Protein AF-A0A7S2JHT7-F1 (afdb_monomer_lite)

Foldseek 3Di:
DDPPPPAWWDDKDKDKDKDQQDPPPDPPDDRPDSFIKIKMKIFIFTHDPRGPPTQWMWIWMAGPVQLEIETPDTAGPPPDHHDPSQPPDFAQAQPDPPPPDPDDPRTDGPRLQRQLVVLVLSVLQRRFKYKYFQPDPPPCVSVVVVVVLVWDWDDDDPPDTIMTMDTSVSSNSSHRPVNCVSVVVPPDNNNVVSVVVRVVVVVD

Secondary structure (DSSP, 8-state):
----PPPSEEEEEEEEEEE-------TTS-------EEEEEEEEEEPGGGBT-EEEEEEEEEEGGGTEEEEEEEESGGGPPPPTTTTT---EE-----TT-----SEE-HHHHHHHHHHHHHHHTT--EEEEE----SSSHHHHHHHHTTPEEPP--TTS--EEEEEHHHHGGGS-HHHHHHTT-TT--HHHHHHHHHHHTT--

Organism: NCBI:txid1333877

Structure (mmCIF, N/CA/C/O backbone):
data_AF-A0A7S2JHT7-F1
#
_entry.id   AF-A0A7S2JHT7-F1
#
loop_
_atom_site.group_PDB
_atom_site.id
_atom_site.type_symbol
_atom_site.label_atom_id
_atom_site.label_alt_id
_atom_site.label_comp_id
_atom_site.label_asym_id
_atom_site.label_entity_id
_atom_site.label_seq_id
_atom_site.pdbx_PDB_ins_code
_atom_site.Cartn_x
_atom_site.Cartn_y
_atom_site.Cartn_z
_atom_site.occupancy
_atom_site.B_iso_or_equiv
_atom_site.auth_seq_id
_atom_site.auth_comp_id
_atom_site.auth_asym_id
_atom_site.auth_atom_id
_atom_site.pdbx_PDB_model_num
ATOM 1 N N . SER A 1 1 ? 16.783 -10.863 -32.379 1.00 31.98 1 SER A N 1
ATOM 2 C CA . SER A 1 1 ? 16.065 -11.850 -31.553 1.00 31.98 1 SER A CA 1
ATOM 3 C C . SER A 1 1 ? 15.984 -11.303 -30.139 1.00 31.98 1 SER A C 1
ATOM 5 O O . SER A 1 1 ? 17.018 -11.179 -29.496 1.00 31.98 1 SER A O 1
ATOM 7 N N . ALA A 1 2 ? 14.815 -10.822 -29.708 1.00 25.94 2 ALA A N 1
ATOM 8 C CA . ALA A 1 2 ? 14.635 -10.285 -28.362 1.00 25.94 2 ALA A CA 1
ATOM 9 C C . ALA A 1 2 ? 14.282 -11.450 -27.435 1.00 25.94 2 ALA A C 1
ATOM 11 O O . ALA A 1 2 ? 13.142 -11.904 -27.403 1.00 25.94 2 ALA A O 1
ATOM 12 N N . THR A 1 3 ? 15.278 -11.976 -26.727 1.00 28.69 3 THR A N 1
ATOM 13 C CA . THR A 1 3 ? 15.055 -12.967 -25.677 1.00 28.69 3 THR A CA 1
ATOM 14 C C . THR A 1 3 ? 14.199 -12.301 -24.602 1.00 28.69 3 THR A C 1
ATOM 16 O O . THR A 1 3 ? 14.665 -11.382 -23.925 1.00 28.69 3 THR A O 1
ATOM 19 N N . LEU A 1 4 ? 12.936 -12.718 -24.478 1.00 28.94 4 LEU A N 1
ATOM 20 C CA . LEU A 1 4 ? 12.067 -12.379 -23.352 1.00 28.94 4 LEU A CA 1
ATOM 21 C C . LEU A 1 4 ? 12.734 -12.937 -22.088 1.00 28.94 4 LEU A C 1
ATOM 23 O O . LEU A 1 4 ? 12.537 -14.089 -21.721 1.00 28.94 4 LEU A O 1
ATOM 27 N N . ARG A 1 5 ? 13.612 -12.141 -21.470 1.00 41.94 5 ARG A N 1
ATOM 28 C CA . ARG A 1 5 ? 14.188 -12.461 -20.166 1.00 41.94 5 ARG A CA 1
ATOM 29 C C . ARG A 1 5 ? 13.034 -12.512 -19.174 1.00 41.94 5 ARG A C 1
ATOM 31 O O . ARG A 1 5 ? 12.311 -11.523 -19.033 1.00 41.94 5 ARG A O 1
ATOM 38 N N . GLU A 1 6 ? 12.863 -13.657 -18.521 1.00 45.69 6 GLU A N 1
ATOM 39 C CA . GLU A 1 6 ? 11.991 -13.788 -17.357 1.00 45.69 6 GLU A CA 1
ATOM 40 C C . GLU A 1 6 ? 12.295 -12.635 -16.393 1.00 45.69 6 GLU A C 1
ATOM 42 O O . GLU A 1 6 ? 13.443 -12.406 -16.004 1.00 45.69 6 GLU A O 1
ATOM 47 N N . ARG A 1 7 ? 11.278 -11.817 -16.114 1.00 61.53 7 ARG A N 1
ATOM 48 C CA . ARG A 1 7 ? 11.446 -10.563 -15.375 1.00 61.53 7 ARG A CA 1
ATOM 49 C C . ARG A 1 7 ? 11.595 -10.822 -13.865 1.00 61.53 7 ARG A C 1
ATOM 51 O O . ARG A 1 7 ? 11.090 -11.823 -13.356 1.00 61.53 7 ARG A O 1
ATOM 58 N N . PRO A 1 8 ? 12.270 -9.920 -13.129 1.00 65.12 8 PRO A N 1
ATOM 59 C CA . PRO A 1 8 ? 13.025 -10.263 -11.922 1.00 65.12 8 PRO A CA 1
ATOM 60 C C . PRO A 1 8 ? 12.219 -10.362 -10.621 1.00 65.12 8 PRO A C 1
ATOM 62 O O . PRO A 1 8 ? 12.839 -10.411 -9.572 1.00 65.12 8 PRO A O 1
ATOM 65 N N . MET A 1 9 ? 10.884 -10.375 -10.610 1.00 74.56 9 MET A N 1
ATOM 66 C CA . MET A 1 9 ? 10.148 -10.347 -9.329 1.00 74.56 9 MET A CA 1
ATOM 67 C C . MET A 1 9 ? 9.841 -11.727 -8.782 1.00 74.56 9 MET A C 1
ATOM 69 O O . MET A 1 9 ? 9.160 -12.490 -9.453 1.00 74.56 9 MET A O 1
ATOM 73 N N . GLY A 1 10 ? 10.393 -12.012 -7.602 1.00 76.00 10 GLY A N 1
ATOM 74 C CA . GLY A 1 10 ? 10.601 -13.300 -6.937 1.00 76.00 10 GLY A CA 1
ATOM 75 C C . GLY A 1 10 ? 9.399 -13.771 -6.175 1.00 76.00 10 GLY A C 1
ATOM 76 O O . GLY A 1 10 ? 8.685 -14.671 -6.609 1.00 76.00 10 GLY A O 1
ATOM 77 N N . VAL A 1 11 ? 9.250 -13.154 -5.016 1.00 87.38 11 VAL A N 1
ATOM 78 C CA . VAL A 1 11 ? 8.341 -13.561 -3.960 1.00 87.38 11 VAL A CA 1
ATOM 79 C C . VAL A 1 11 ? 7.710 -12.295 -3.416 1.00 87.38 11 VAL A C 1
ATOM 81 O O . VAL A 1 11 ? 8.411 -11.324 -3.122 1.00 87.38 11 VAL A O 1
ATOM 84 N N . LEU A 1 12 ? 6.389 -12.311 -3.301 1.00 92.56 12 LEU A N 1
ATOM 85 C CA . LEU A 1 12 ? 5.645 -11.303 -2.567 1.00 92.56 12 LEU A CA 1
ATOM 86 C C . LEU A 1 12 ? 5.529 -11.749 -1.111 1.00 92.56 12 LEU A C 1
ATOM 88 O O . LEU A 1 12 ? 5.242 -12.913 -0.830 1.00 92.56 12 LEU A O 1
ATOM 92 N N . ARG A 1 13 ? 5.751 -10.826 -0.181 1.00 92.88 13 ARG A N 1
ATOM 93 C CA . ARG A 1 13 ? 5.606 -11.070 1.251 1.00 92.88 13 ARG A CA 1
ATOM 94 C C . ARG A 1 13 ? 4.723 -10.005 1.874 1.00 92.88 13 ARG A C 1
ATOM 96 O O . ARG A 1 13 ? 4.746 -8.846 1.467 1.00 92.88 13 ARG A O 1
ATOM 103 N N . ALA A 1 14 ? 3.980 -10.416 2.889 1.00 91.44 14 ALA A N 1
ATOM 104 C CA . ALA A 1 14 ? 3.199 -9.531 3.731 1.00 91.44 14 ALA A CA 1
ATOM 105 C C . ALA A 1 14 ? 3.423 -9.899 5.199 1.00 91.44 14 ALA A C 1
ATOM 107 O O . ALA A 1 14 ? 3.618 -11.068 5.539 1.00 91.44 14 ALA A O 1
ATOM 108 N N . ARG A 1 15 ? 3.406 -8.892 6.068 1.00 93.62 15 ARG A N 1
ATOM 109 C CA . ARG A 1 15 ? 3.525 -9.036 7.516 1.00 93.62 15 ARG A CA 1
ATOM 110 C C . ARG A 1 15 ? 2.519 -8.122 8.190 1.00 93.62 15 ARG A C 1
ATOM 112 O O . ARG A 1 15 ? 2.455 -6.936 7.881 1.00 93.62 15 ARG A O 1
ATOM 119 N N . LEU A 1 16 ? 1.760 -8.689 9.118 1.00 90.19 16 LEU A N 1
ATOM 120 C CA . LEU A 1 16 ? 0.787 -7.979 9.934 1.00 90.19 16 LEU A CA 1
ATOM 121 C C . LEU A 1 16 ? 1.275 -7.964 11.378 1.00 90.19 16 LEU A C 1
ATOM 123 O O . LEU A 1 16 ? 1.514 -9.016 11.969 1.00 90.19 16 LEU A O 1
ATOM 127 N N . ASN A 1 17 ? 1.401 -6.770 11.945 1.00 87.88 17 ASN A N 1
ATOM 128 C CA . ASN A 1 17 ? 1.768 -6.560 13.334 1.00 87.88 17 ASN A CA 1
ATOM 129 C C . ASN A 1 17 ? 0.629 -5.811 14.023 1.00 87.88 17 ASN A C 1
ATOM 131 O O . ASN A 1 17 ? 0.397 -4.626 13.803 1.00 87.88 17 ASN A O 1
ATOM 135 N N . ALA A 1 18 ? -0.115 -6.516 14.860 1.00 84.31 18 ALA A N 1
ATOM 136 C CA . ALA A 1 18 ? -1.134 -5.909 15.694 1.00 84.31 18 ALA A CA 1
ATOM 137 C C . ALA A 1 18 ? -0.488 -5.327 16.956 1.00 84.31 18 ALA A C 1
ATOM 139 O O . ALA A 1 18 ? 0.144 -6.048 17.737 1.00 84.31 18 ALA A O 1
ATOM 140 N N . THR A 1 19 ? -0.685 -4.033 17.178 1.00 76.94 19 THR A N 1
ATOM 141 C CA . THR A 1 19 ? -0.176 -3.307 18.338 1.00 76.94 19 THR A CA 1
ATOM 142 C C . THR A 1 19 ? -1.352 -3.005 19.271 1.00 76.94 19 THR A C 1
ATOM 144 O O . THR A 1 19 ? -2.321 -2.362 18.846 1.00 76.94 19 THR A O 1
ATOM 147 N N . PRO A 1 20 ? -1.320 -3.476 20.534 1.00 67.50 20 PRO A N 1
ATOM 148 C CA . PRO A 1 20 ? -2.411 -3.215 21.458 1.00 67.50 20 PRO A CA 1
ATOM 149 C C . PRO A 1 20 ? -2.455 -1.716 21.778 1.00 67.50 20 PRO A C 1
ATOM 151 O O . PRO A 1 20 ? -1.447 -1.018 21.620 1.00 67.50 20 PRO A O 1
ATOM 154 N N . PRO A 1 21 ? -3.596 -1.193 22.247 1.00 65.19 21 PRO A N 1
ATOM 155 C CA . PRO A 1 21 ? -3.627 0.162 22.762 1.00 65.19 21 PRO A CA 1
ATOM 156 C C . PRO A 1 21 ? -2.656 0.243 23.943 1.00 65.19 21 PRO A C 1
ATOM 158 O O . PRO A 1 21 ? -2.864 -0.376 24.984 1.00 65.19 21 PRO A O 1
ATOM 161 N N . TRP A 1 22 ? -1.542 0.955 23.765 1.00 55.75 22 TRP A N 1
ATOM 162 C CA . TRP A 1 22 ? -0.549 1.114 24.822 1.00 55.75 22 TRP A CA 1
ATOM 163 C C . TRP A 1 22 ? -1.230 1.709 26.064 1.00 55.75 22 TRP A C 1
ATOM 165 O O . TRP A 1 22 ? -1.793 2.806 25.997 1.00 55.75 22 TRP A O 1
ATOM 175 N N . ARG A 1 23 ? -1.108 1.043 27.223 1.00 51.09 2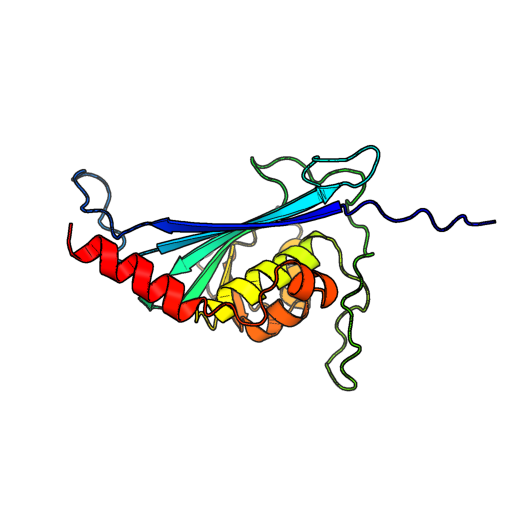3 ARG A N 1
ATOM 176 C CA . ARG A 1 23 ? -1.152 1.742 28.516 1.00 51.09 23 ARG A CA 1
ATOM 177 C C . ARG A 1 23 ? 0.054 2.677 28.505 1.00 51.09 23 ARG A C 1
ATOM 179 O O . ARG A 1 23 ? 1.180 2.239 28.723 1.00 51.09 23 ARG A O 1
ATOM 186 N N . SER A 1 24 ? -0.151 3.936 28.129 1.00 48.06 24 SER A N 1
ATOM 187 C CA . SER A 1 24 ? 0.917 4.933 28.111 1.00 48.06 24 SER A CA 1
ATOM 188 C C . SER A 1 24 ? 1.452 5.116 29.531 1.00 48.06 24 SER A C 1
ATOM 190 O O . SER A 1 24 ? 0.889 5.871 30.315 1.00 48.06 24 SER A O 1
ATOM 192 N N . LEU A 1 25 ? 2.544 4.427 29.867 1.00 49.56 25 LEU A N 1
ATOM 193 C CA . LEU A 1 25 ? 3.300 4.651 31.104 1.00 49.56 25 LEU A CA 1
ATOM 194 C C . LEU A 1 25 ? 4.204 5.892 31.003 1.00 49.56 25 LEU A C 1
ATOM 196 O O . LEU A 1 25 ? 4.915 6.222 31.946 1.00 49.56 25 LEU A O 1
ATOM 200 N N . SER A 1 26 ? 4.189 6.598 29.868 1.00 50.38 26 SER A N 1
ATOM 201 C CA . SER A 1 26 ? 4.962 7.820 29.651 1.00 50.38 26 SER A CA 1
ATOM 202 C C . SER A 1 26 ? 4.039 9.049 29.687 1.00 50.38 26 SER A C 1
ATOM 204 O O . SER A 1 26 ? 3.230 9.219 28.775 1.00 50.38 26 SER A O 1
ATOM 206 N N . PRO A 1 27 ? 4.161 9.943 30.688 1.00 55.41 27 PRO A N 1
ATOM 207 C CA . PRO A 1 27 ? 3.303 11.127 30.815 1.00 55.41 27 PRO A CA 1
ATOM 208 C C . PRO A 1 27 ? 3.548 12.217 29.754 1.00 55.41 27 PRO A C 1
ATOM 210 O O . PRO A 1 27 ? 2.793 13.181 29.685 1.00 55.41 27 PRO A O 1
ATOM 213 N N . SER A 1 28 ? 4.612 12.119 28.947 1.00 55.84 28 SER A N 1
ATOM 214 C CA . SER A 1 28 ? 5.110 13.246 28.139 1.00 55.84 28 SER A CA 1
ATOM 215 C C . SER A 1 28 ? 4.707 13.243 26.661 1.00 55.84 28 SER A C 1
ATOM 217 O O . SER A 1 28 ? 4.922 14.240 25.971 1.00 55.84 28 SER A O 1
ATOM 219 N N . ARG A 1 29 ? 4.088 12.174 26.145 1.00 52.75 29 ARG A N 1
ATOM 220 C CA . ARG A 1 29 ? 3.514 12.177 24.790 1.00 52.75 29 ARG A CA 1
ATOM 221 C C . ARG A 1 29 ? 2.014 12.393 24.896 1.00 52.75 29 ARG A C 1
ATOM 223 O O . ARG A 1 29 ? 1.308 11.546 25.430 1.00 52.75 29 ARG A O 1
ATOM 230 N N . ARG A 1 30 ? 1.537 13.535 24.377 1.00 54.84 30 ARG A N 1
ATOM 231 C CA . ARG A 1 30 ? 0.104 13.838 24.226 1.00 54.84 30 ARG A CA 1
ATOM 232 C C . ARG A 1 30 ? -0.596 12.586 23.702 1.00 54.84 30 ARG A C 1
ATOM 234 O O . ARG A 1 30 ? -0.204 12.074 22.651 1.00 54.84 30 ARG A O 1
ATOM 241 N N . ALA A 1 31 ? -1.557 12.092 24.478 1.00 53.94 31 ALA A N 1
ATOM 242 C CA . ALA A 1 31 ? -2.271 10.839 24.280 1.00 53.94 31 ALA A CA 1
ATOM 243 C C . ALA A 1 31 ? -3.026 10.834 22.940 1.00 53.94 31 ALA A C 1
ATOM 245 O O . ALA A 1 31 ? -4.229 11.062 22.873 1.00 53.94 31 ALA A O 1
ATOM 246 N N . SER A 1 32 ? -2.309 10.605 21.843 1.00 53.34 32 SER A N 1
ATOM 247 C CA . SER A 1 32 ? -2.891 10.415 20.519 1.00 53.34 32 SER A CA 1
ATOM 248 C C . SER A 1 32 ? -3.347 8.962 20.384 1.00 53.34 32 SER A C 1
ATOM 250 O O . SER A 1 32 ? -2.713 8.131 19.738 1.00 53.34 32 SER A O 1
ATOM 252 N N . GLY A 1 33 ? -4.480 8.689 21.034 1.00 56.84 33 GLY A N 1
ATOM 253 C CA . GLY A 1 33 ? -5.345 7.541 20.785 1.00 56.84 33 GLY A CA 1
ATOM 254 C C . GLY A 1 33 ? -4.983 6.274 21.555 1.00 56.84 33 GLY A C 1
ATOM 255 O O . GLY A 1 33 ? -4.024 5.583 21.229 1.00 56.84 33 GLY A O 1
ATOM 256 N N . THR A 1 34 ? -5.854 5.904 22.492 1.00 68.19 34 THR A N 1
ATOM 257 C CA . THR A 1 34 ? -5.969 4.574 23.121 1.00 68.19 34 THR A CA 1
ATOM 258 C C . THR A 1 34 ? -6.557 3.529 22.168 1.00 68.19 34 THR A C 1
ATOM 260 O O . THR A 1 34 ? -7.148 2.545 22.603 1.00 68.19 34 THR A O 1
ATOM 263 N N . HIS A 1 35 ? -6.458 3.746 20.857 1.00 73.94 35 HIS A N 1
ATOM 264 C CA . HIS A 1 35 ? -7.076 2.868 19.879 1.00 73.94 35 HIS A CA 1
ATOM 265 C C . HIS A 1 35 ? -6.056 1.855 19.377 1.00 73.94 35 HIS A C 1
ATOM 267 O O . HIS A 1 35 ? -4.918 2.236 19.081 1.00 73.94 35 HIS A O 1
ATOM 273 N N . PRO A 1 36 ? -6.452 0.581 19.266 1.00 79.88 36 PRO A N 1
ATOM 274 C CA . PRO A 1 36 ? -5.579 -0.413 18.692 1.00 79.88 36 PRO A CA 1
ATOM 275 C C . PRO A 1 36 ? -5.229 -0.079 17.245 1.00 79.88 36 PRO A C 1
ATOM 277 O O . PRO A 1 36 ? -6.061 0.432 16.485 1.00 79.88 36 PRO A O 1
ATOM 280 N N . LYS A 1 37 ? -3.983 -0.376 16.884 1.00 87.94 37 LYS A N 1
ATOM 281 C CA . LYS A 1 37 ? -3.436 -0.146 15.548 1.00 87.94 37 LYS A CA 1
ATOM 282 C C . LYS A 1 37 ? -2.932 -1.467 14.995 1.00 87.94 37 LYS A C 1
ATOM 284 O O . LYS A 1 37 ? -2.412 -2.298 15.736 1.00 87.94 37 LYS A O 1
ATOM 289 N N . CYS A 1 38 ? -3.092 -1.657 13.695 1.00 92.50 38 CYS A N 1
ATOM 290 C CA . CYS A 1 38 ? -2.449 -2.754 12.987 1.00 92.50 38 CYS A CA 1
ATOM 291 C C . CYS A 1 38 ? -1.479 -2.158 11.977 1.00 92.50 38 CYS A C 1
ATOM 293 O O . CYS A 1 38 ? -1.891 -1.409 11.095 1.00 92.50 38 CYS A O 1
ATOM 295 N N . ASP A 1 39 ? -0.203 -2.469 12.137 1.00 94.94 39 ASP A N 1
ATOM 296 C CA . ASP A 1 39 ? 0.844 -2.119 11.193 1.00 94.94 39 ASP A CA 1
ATOM 297 C C . ASP A 1 39 ? 0.950 -3.242 10.151 1.00 94.94 39 ASP A C 1
ATOM 299 O O . ASP A 1 39 ? 0.916 -4.431 10.478 1.00 94.94 39 ASP A O 1
ATOM 303 N N . LEU A 1 40 ? 1.024 -2.857 8.884 1.00 96.06 40 LEU A N 1
ATOM 304 C CA . LEU A 1 40 ? 1.058 -3.738 7.723 1.00 96.06 40 LEU A CA 1
ATOM 305 C C . LEU A 1 40 ? 2.290 -3.402 6.892 1.00 96.06 40 LEU A C 1
ATOM 307 O O . LEU A 1 40 ? 2.457 -2.269 6.443 1.00 96.06 40 LEU A O 1
ATOM 311 N N . GLU A 1 41 ? 3.105 -4.411 6.624 1.00 97.12 41 GLU A N 1
ATOM 312 C CA . GLU A 1 41 ? 4.255 -4.311 5.737 1.00 97.12 41 GLU A CA 1
ATOM 313 C C . GLU A 1 41 ? 4.077 -5.276 4.566 1.00 97.12 41 GLU A C 1
ATOM 315 O O . GLU A 1 41 ? 3.834 -6.465 4.770 1.00 97.12 41 GLU A O 1
ATOM 320 N N . VAL A 1 42 ? 4.213 -4.781 3.339 1.00 96.88 42 VAL A N 1
ATOM 321 C CA . VAL A 1 42 ? 4.144 -5.582 2.110 1.00 96.88 42 VAL A CA 1
ATOM 322 C C . VAL A 1 42 ? 5.371 -5.281 1.272 1.00 96.88 42 VAL A C 1
ATOM 324 O O . VAL A 1 42 ? 5.688 -4.116 1.042 1.00 96.88 42 VAL A O 1
ATOM 327 N N . TRP A 1 43 ? 6.064 -6.307 0.791 1.00 96.69 43 TRP A N 1
ATOM 328 C CA . TRP A 1 43 ? 7.246 -6.113 -0.041 1.00 96.69 43 TRP A CA 1
ATOM 329 C C . TRP A 1 43 ? 7.422 -7.217 -1.073 1.00 96.69 43 TRP A C 1
ATOM 331 O O . TRP A 1 43 ? 6.942 -8.337 -0.904 1.00 96.69 43 TRP A O 1
ATOM 341 N N . ALA A 1 44 ? 8.119 -6.883 -2.156 1.00 95.25 44 ALA A N 1
ATOM 342 C CA . ALA A 1 44 ? 8.490 -7.824 -3.200 1.00 95.25 44 ALA A CA 1
ATOM 343 C C . ALA A 1 44 ? 10.013 -7.985 -3.254 1.00 95.25 44 ALA A C 1
ATOM 345 O O . ALA A 1 44 ? 10.763 -7.003 -3.246 1.00 95.25 44 ALA A O 1
ATOM 346 N N . GLU A 1 45 ? 10.461 -9.233 -3.329 1.00 94.56 45 GLU A N 1
ATOM 347 C CA . GLU A 1 45 ? 11.871 -9.615 -3.444 1.00 94.56 45 GLU A CA 1
ATOM 348 C C . GLU A 1 45 ? 12.221 -10.000 -4.884 1.00 94.56 45 GLU A C 1
ATOM 350 O O . GLU A 1 45 ? 11.346 -10.392 -5.657 1.00 94.56 45 GLU A O 1
ATOM 355 N N . GLY A 1 46 ? 13.496 -9.900 -5.259 1.00 92.44 46 GLY A N 1
ATOM 356 C CA . GLY A 1 46 ? 13.981 -10.297 -6.578 1.00 92.44 46 GLY A CA 1
ATOM 357 C C . GLY A 1 46 ? 14.076 -11.814 -6.803 1.00 92.44 46 GLY A C 1
ATOM 358 O O . GLY A 1 46 ? 14.025 -12.618 -5.872 1.00 92.44 46 GLY A O 1
ATOM 359 N N . LYS A 1 47 ? 14.200 -12.210 -8.076 1.00 90.00 47 LYS A N 1
ATOM 360 C CA . LYS A 1 47 ? 14.489 -13.564 -8.589 1.00 90.00 47 LYS A CA 1
ATOM 361 C C . LYS A 1 47 ? 15.971 -13.660 -8.962 1.00 90.00 47 LYS A C 1
ATOM 363 O O . LYS A 1 47 ? 16.600 -12.666 -9.331 1.00 90.00 47 LYS A O 1
ATOM 368 N N . GLY A 1 48 ? 16.491 -14.884 -9.048 1.00 90.75 48 GLY A N 1
ATOM 369 C CA . GLY A 1 48 ? 17.765 -15.156 -9.718 1.00 90.75 48 GLY A CA 1
ATOM 370 C C . GLY A 1 48 ? 18.944 -14.455 -9.043 1.00 90.75 48 GLY A C 1
ATOM 371 O O . GLY A 1 48 ? 19.267 -14.772 -7.904 1.00 90.75 48 GLY A O 1
ATOM 372 N N . ARG A 1 49 ? 19.592 -13.511 -9.741 1.00 89.50 49 ARG A N 1
ATOM 373 C CA . ARG A 1 49 ? 20.739 -12.758 -9.191 1.00 89.50 49 ARG A CA 1
ATOM 374 C C . ARG A 1 49 ? 20.348 -11.794 -8.071 1.00 89.50 49 ARG A C 1
ATOM 376 O O . ARG A 1 49 ? 21.182 -11.509 -7.224 1.00 89.50 49 ARG A O 1
ATOM 383 N N . ASP A 1 50 ? 19.091 -11.356 -8.058 1.00 90.06 50 ASP A N 1
ATOM 384 C CA . ASP A 1 50 ? 18.539 -10.441 -7.058 1.00 90.06 50 ASP A CA 1
ATOM 385 C C . ASP A 1 50 ?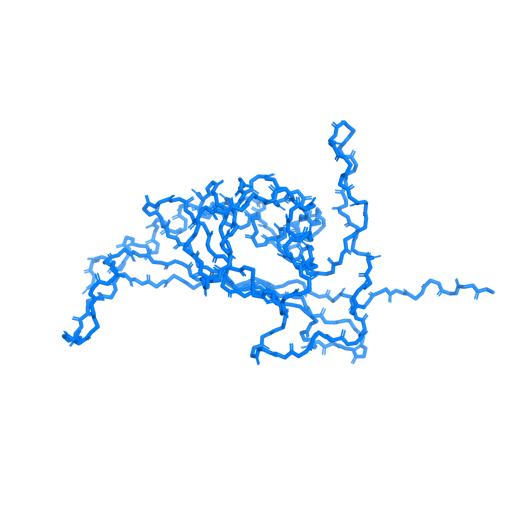 17.746 -11.213 -5.979 1.00 90.06 50 ASP A C 1
ATOM 387 O O . ASP A 1 50 ? 16.861 -10.654 -5.331 1.00 90.06 50 ASP A O 1
ATOM 391 N N . LEU A 1 51 ? 17.992 -12.520 -5.802 1.00 91.50 51 LEU A N 1
ATOM 392 C CA . LEU A 1 51 ? 17.238 -13.341 -4.849 1.00 91.50 51 LEU A CA 1
ATOM 393 C C . LEU A 1 51 ? 17.372 -12.797 -3.419 1.00 91.50 51 LEU A C 1
ATOM 395 O O . LEU A 1 51 ? 18.476 -12.616 -2.913 1.00 91.50 51 LEU A O 1
ATOM 399 N N . GLY A 1 52 ? 16.231 -12.551 -2.770 1.00 90.25 52 GLY A N 1
ATOM 400 C CA . GLY A 1 52 ? 16.166 -11.979 -1.420 1.00 90.25 52 GLY A CA 1
ATOM 401 C C . GLY A 1 52 ? 16.425 -10.468 -1.358 1.00 90.25 52 GLY A C 1
ATOM 402 O O . GLY A 1 52 ? 16.315 -9.872 -0.289 1.00 90.25 52 GLY A O 1
ATOM 403 N N . VAL A 1 53 ? 16.730 -9.819 -2.487 1.00 94.06 53 VAL A N 1
ATOM 404 C CA . VAL A 1 53 ? 16.862 -8.361 -2.548 1.00 94.06 53 VAL A CA 1
ATOM 405 C C . VAL A 1 53 ? 15.472 -7.742 -2.598 1.00 94.06 53 VAL A C 1
ATOM 407 O O . VAL A 1 53 ? 14.719 -7.962 -3.542 1.00 94.06 53 VAL A O 1
ATOM 410 N N . GLU A 1 54 ? 15.137 -6.930 -1.600 1.00 95.38 54 GLU A N 1
ATOM 411 C CA . GLU A 1 54 ? 13.909 -6.135 -1.610 1.00 95.38 54 GLU A CA 1
ATOM 412 C C . GLU A 1 54 ? 13.942 -5.106 -2.752 1.00 95.38 54 GLU A C 1
ATOM 414 O O . GLU A 1 54 ? 14.786 -4.195 -2.778 1.00 95.38 54 GLU A O 1
ATOM 419 N N . LEU A 1 55 ? 12.992 -5.250 -3.676 1.00 95.06 55 LEU A N 1
ATOM 420 C CA . LEU A 1 55 ? 12.816 -4.389 -4.842 1.00 95.06 55 LEU A CA 1
ATOM 421 C C . LEU A 1 55 ? 11.887 -3.213 -4.533 1.00 95.06 55 LEU A C 1
ATOM 423 O O . LEU A 1 55 ? 12.140 -2.089 -4.971 1.00 95.06 55 LEU A O 1
ATOM 427 N N . VAL A 1 56 ? 10.825 -3.481 -3.773 1.0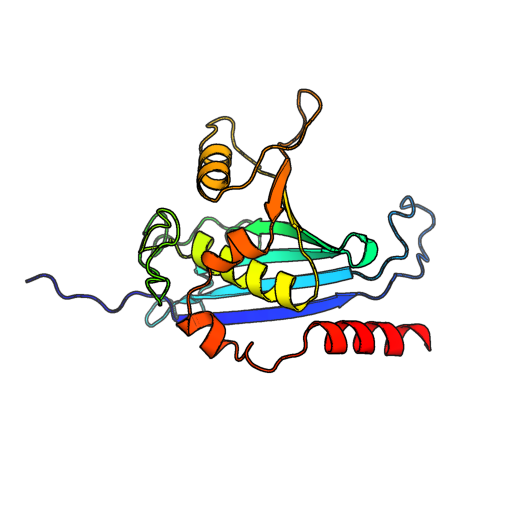0 95.56 56 VAL A N 1
ATOM 428 C CA . VAL A 1 56 ? 9.808 -2.509 -3.374 1.00 95.56 56 VAL A CA 1
ATOM 429 C C . VAL A 1 56 ? 9.142 -2.938 -2.067 1.00 95.56 56 VAL A C 1
ATOM 431 O O . VAL A 1 56 ? 9.026 -4.127 -1.789 1.00 95.56 56 VAL A O 1
ATOM 434 N N . TYR A 1 57 ? 8.711 -1.961 -1.281 1.00 96.75 57 TYR A N 1
ATOM 435 C CA . TYR A 1 57 ? 8.193 -2.074 0.070 1.00 96.75 57 TYR A CA 1
ATOM 436 C C . TYR A 1 57 ? 7.124 -1.002 0.306 1.00 96.75 57 TYR A C 1
ATOM 438 O O . TYR A 1 57 ? 7.267 0.156 -0.103 1.00 96.75 57 TYR A O 1
ATOM 446 N N . CYS A 1 58 ? 6.062 -1.386 0.998 1.00 97.44 58 CYS A N 1
ATOM 447 C CA . CYS A 1 58 ? 5.003 -0.510 1.452 1.00 97.44 58 CYS A CA 1
ATOM 448 C C . CYS A 1 58 ? 4.731 -0.770 2.931 1.00 97.44 58 CYS A C 1
ATOM 450 O O . CYS A 1 58 ? 4.552 -1.916 3.341 1.00 97.44 58 CYS A O 1
ATOM 452 N N . HIS A 1 59 ? 4.680 0.308 3.709 1.00 97.25 59 HIS A N 1
ATOM 453 C CA . HIS A 1 59 ? 4.290 0.286 5.111 1.00 97.25 59 HIS A CA 1
ATOM 454 C C . HIS A 1 59 ? 3.011 1.091 5.278 1.00 97.25 59 HIS A C 1
ATOM 456 O O . HIS A 1 59 ? 2.926 2.253 4.864 1.00 97.25 59 HIS A O 1
ATOM 462 N N . ALA A 1 60 ? 2.024 0.472 5.905 1.00 97.62 60 ALA A N 1
ATOM 463 C CA . ALA A 1 60 ? 0.762 1.085 6.243 1.00 97.62 60 ALA A CA 1
ATOM 464 C C . ALA A 1 60 ? 0.413 0.842 7.710 1.00 97.62 60 ALA A C 1
ATOM 466 O O . ALA A 1 60 ? 0.853 -0.122 8.323 1.00 97.62 60 ALA A O 1
ATOM 467 N N . SER A 1 61 ? -0.428 1.714 8.248 1.00 96.12 61 SER A N 1
ATOM 468 C CA . SER A 1 61 ? -1.062 1.531 9.551 1.00 96.12 61 SER A CA 1
ATOM 469 C C . SER A 1 61 ? -2.572 1.611 9.389 1.00 96.12 61 SER A C 1
ATOM 471 O O . SER A 1 61 ? -3.089 2.431 8.632 1.00 96.12 61 SER A O 1
ATOM 473 N N . LEU A 1 62 ? -3.295 0.762 10.101 1.00 94.25 62 LEU A N 1
ATOM 474 C CA . LEU A 1 62 ? -4.747 0.721 10.113 1.00 94.25 62 LEU A CA 1
ATOM 475 C C . LEU A 1 62 ? -5.268 1.299 11.427 1.00 94.25 62 LEU A C 1
ATOM 477 O O . LEU A 1 62 ? -4.889 0.848 12.510 1.00 94.25 62 LEU A O 1
ATOM 481 N N . CYS A 1 63 ? -6.193 2.254 11.324 1.00 88.62 63 CYS A N 1
ATOM 482 C CA . CYS A 1 63 ? -6.968 2.748 12.455 1.00 88.62 63 CYS A CA 1
ATOM 483 C C . CYS A 1 63 ? -8.411 2.241 12.353 1.00 88.62 63 CYS A C 1
ATOM 485 O O . CYS A 1 63 ? -9.194 2.723 11.527 1.00 88.62 63 CYS A O 1
ATOM 487 N N . ARG A 1 64 ? -8.776 1.287 13.219 1.00 82.94 64 ARG A N 1
ATOM 488 C CA . ARG A 1 64 ? -10.095 0.634 13.179 1.00 82.94 64 ARG A CA 1
ATOM 489 C C . ARG A 1 64 ? -11.247 1.607 13.421 1.00 82.94 64 ARG A C 1
ATOM 491 O O . ARG A 1 64 ? -12.269 1.501 12.757 1.00 82.94 64 ARG A O 1
ATOM 498 N N . GLN A 1 65 ? -11.072 2.569 14.328 1.00 86.44 65 GLN A N 1
ATOM 499 C CA . GLN A 1 65 ? -12.133 3.508 14.709 1.00 86.44 65 GLN A CA 1
ATOM 500 C C . GLN A 1 65 ? -12.676 4.296 13.513 1.00 86.44 65 GLN A C 1
ATOM 502 O O . GLN A 1 65 ? -13.876 4.533 13.425 1.00 86.44 65 GLN A O 1
ATOM 507 N N . ASN A 1 66 ? -11.794 4.655 12.580 1.00 88.88 66 ASN A N 1
ATOM 508 C CA . ASN A 1 66 ? -12.154 5.473 11.427 1.00 88.88 66 ASN A CA 1
ATOM 509 C C . ASN A 1 66 ? -12.257 4.655 10.138 1.00 88.88 66 ASN A C 1
ATOM 511 O O . ASN A 1 66 ? -12.499 5.241 9.088 1.00 88.88 66 ASN A O 1
ATOM 515 N N . GLN A 1 67 ? -12.031 3.335 10.203 1.00 93.88 67 GLN A N 1
ATOM 516 C CA . GLN A 1 67 ? -11.987 2.445 9.037 1.00 93.88 67 GLN A CA 1
ATOM 517 C C . GLN A 1 67 ? -11.060 2.988 7.936 1.00 93.88 67 GLN A C 1
ATOM 519 O O . GLN A 1 67 ? -11.380 2.954 6.744 1.00 93.88 67 GLN A O 1
ATOM 524 N N . ARG A 1 68 ? -9.906 3.523 8.359 1.00 96.06 68 ARG A N 1
ATOM 525 C CA . ARG A 1 68 ? -8.909 4.155 7.490 1.00 96.06 68 ARG A CA 1
ATOM 526 C C . ARG A 1 68 ? -7.582 3.421 7.559 1.00 96.06 68 ARG A C 1
ATOM 528 O O . ARG A 1 68 ? -7.023 3.250 8.646 1.00 96.06 68 ARG A O 1
ATOM 535 N N . GLY A 1 69 ? -7.070 3.051 6.392 1.00 97.25 69 GLY A N 1
ATOM 536 C CA . GLY A 1 69 ? -5.679 2.672 6.203 1.00 97.25 69 GLY A CA 1
ATOM 537 C C . GLY A 1 69 ? -4.848 3.903 5.859 1.00 97.25 69 GLY A C 1
ATOM 538 O O . GLY A 1 69 ? -5.230 4.705 5.014 1.00 97.25 69 GLY A O 1
ATOM 539 N N . ARG A 1 70 ? -3.704 4.071 6.505 1.00 97.50 70 ARG A N 1
ATOM 540 C CA . ARG A 1 70 ? -2.763 5.151 6.234 1.00 97.50 70 ARG A CA 1
ATOM 541 C C . ARG A 1 70 ? -1.484 4.562 5.672 1.00 97.50 70 ARG A C 1
ATOM 543 O O . ARG A 1 70 ? -0.788 3.848 6.392 1.00 97.50 70 ARG A O 1
ATOM 550 N N . ILE A 1 71 ? -1.152 4.891 4.428 1.00 97.75 71 ILE A N 1
ATOM 551 C CA . ILE A 1 71 ? 0.156 4.561 3.863 1.00 97.75 71 ILE A CA 1
ATOM 552 C C . ILE A 1 71 ? 1.177 5.509 4.478 1.00 97.75 71 ILE A C 1
ATOM 554 O O . ILE A 1 71 ? 1.101 6.727 4.311 1.00 97.75 71 ILE A O 1
ATOM 558 N N . LEU A 1 72 ? 2.113 4.932 5.220 1.00 95.56 72 LEU A N 1
ATOM 559 C CA . LEU A 1 72 ? 3.207 5.647 5.865 1.00 95.56 72 LEU A CA 1
ATOM 560 C C . LEU A 1 72 ? 4.413 5.745 4.933 1.00 95.56 72 LEU A C 1
ATOM 562 O O . LEU A 1 72 ? 5.149 6.726 4.979 1.00 95.56 72 LEU A O 1
ATOM 566 N N . TRP A 1 73 ? 4.613 4.729 4.089 1.00 95.75 73 TRP A N 1
ATOM 567 C CA . TRP A 1 73 ? 5.730 4.680 3.158 1.00 95.75 73 TRP A CA 1
ATOM 568 C C . TRP A 1 73 ? 5.434 3.788 1.946 1.00 95.75 73 TRP A C 1
ATOM 570 O O . TRP A 1 73 ? 4.838 2.719 2.086 1.00 95.75 73 TRP A O 1
ATOM 580 N N . LEU A 1 74 ? 5.896 4.208 0.765 1.00 94.94 74 LEU A N 1
ATOM 581 C CA . LEU A 1 74 ? 5.901 3.424 -0.472 1.00 94.94 74 LEU A CA 1
ATOM 582 C C . LEU A 1 74 ? 7.221 3.684 -1.209 1.00 94.94 74 LEU A C 1
ATOM 584 O O . LEU A 1 74 ? 7.492 4.804 -1.634 1.00 94.94 74 LEU A O 1
ATOM 588 N N . GLY A 1 75 ? 8.058 2.660 -1.339 1.00 93.75 75 GLY A N 1
ATOM 589 C CA . GLY A 1 75 ? 9.418 2.799 -1.857 1.00 93.75 75 GLY A CA 1
ATOM 590 C C . GLY A 1 75 ? 10.227 1.545 -1.570 1.00 93.75 75 GLY A C 1
ATOM 591 O O . GLY A 1 75 ? 9.778 0.453 -1.880 1.00 93.75 75 GLY A O 1
ATOM 592 N N . ARG A 1 76 ? 11.405 1.676 -0.965 1.00 94.38 76 ARG A N 1
ATOM 593 C CA . ARG A 1 76 ? 12.118 0.560 -0.316 1.00 94.38 76 ARG A CA 1
ATOM 594 C C . ARG A 1 76 ? 12.228 0.829 1.176 1.00 94.38 76 ARG A C 1
ATOM 596 O O . ARG A 1 76 ? 12.158 1.991 1.580 1.00 94.38 76 ARG A O 1
ATOM 603 N N . SER A 1 77 ? 12.382 -0.210 1.987 1.00 93.12 77 SER A N 1
ATOM 604 C CA . SER A 1 77 ? 12.589 -0.061 3.429 1.00 93.12 77 SER A CA 1
ATOM 605 C C . SER A 1 77 ? 13.808 0.817 3.724 1.00 93.12 77 SER A C 1
ATOM 607 O O . SER A 1 77 ? 14.712 0.956 2.890 1.00 93.12 77 SER A O 1
ATOM 609 N N . GLU A 1 78 ? 13.797 1.454 4.898 1.00 91.62 78 GLU A N 1
ATOM 610 C CA . GLU A 1 78 ? 14.889 2.316 5.385 1.00 91.62 78 GLU A CA 1
ATOM 611 C C . GLU A 1 78 ? 15.208 3.508 4.467 1.00 91.62 78 GLU A C 1
ATOM 613 O O . GLU A 1 78 ? 16.340 3.978 4.407 1.00 91.62 78 GLU A O 1
ATOM 618 N N . GLN A 1 79 ? 14.210 4.006 3.729 1.00 88.88 79 GLN A N 1
ATOM 619 C CA . GLN A 1 79 ? 14.360 5.136 2.801 1.00 88.88 79 GLN A CA 1
ATOM 620 C C . GLN A 1 79 ? 15.388 4.896 1.681 1.00 88.88 79 GLN A C 1
ATOM 622 O O . GLN A 1 79 ? 15.929 5.838 1.099 1.00 88.88 79 GLN A O 1
ATOM 627 N N . ARG A 1 80 ? 15.662 3.631 1.342 1.00 89.56 80 ARG A N 1
ATOM 628 C CA . ARG A 1 80 ? 16.616 3.288 0.283 1.00 89.56 80 ARG A CA 1
ATOM 629 C C . ARG A 1 80 ? 16.084 3.686 -1.095 1.00 89.56 80 ARG A C 1
ATOM 631 O O . ARG A 1 80 ? 14.888 3.610 -1.377 1.00 89.56 80 ARG A O 1
ATOM 638 N N . ALA A 1 81 ? 16.997 4.054 -1.993 1.00 85.50 81 ALA A N 1
ATOM 639 C CA . ALA A 1 81 ? 16.658 4.356 -3.380 1.00 85.50 81 ALA A CA 1
ATOM 640 C C . ALA A 1 81 ? 16.095 3.120 -4.099 1.00 85.50 81 ALA A C 1
ATOM 642 O O . ALA A 1 81 ? 16.612 2.013 -3.914 1.00 85.50 81 ALA A O 1
ATOM 643 N N . VAL A 1 82 ? 15.072 3.318 -4.943 1.00 85.75 82 VAL A N 1
ATOM 644 C CA . VAL A 1 82 ? 14.444 2.261 -5.759 1.00 85.75 82 VAL A CA 1
ATOM 645 C C . VAL A 1 82 ? 15.511 1.463 -6.500 1.00 85.75 82 VAL A C 1
ATOM 647 O O . VAL A 1 82 ? 16.410 2.054 -7.107 1.00 85.75 82 VAL A O 1
ATOM 650 N N . HIS A 1 83 ? 15.393 0.135 -6.445 1.00 91.44 83 HIS A N 1
ATOM 651 C CA . HIS A 1 83 ? 16.356 -0.774 -7.046 1.00 91.44 83 HIS A CA 1
ATOM 652 C C . HIS A 1 83 ? 16.404 -0.564 -8.561 1.00 91.44 83 HIS A C 1
ATOM 654 O O . HIS A 1 83 ? 15.363 -0.437 -9.212 1.00 91.44 83 HIS A O 1
ATOM 660 N N . ASP A 1 84 ? 17.607 -0.525 -9.127 1.00 91.56 84 ASP A N 1
ATOM 661 C CA . ASP A 1 84 ? 17.794 -0.128 -10.524 1.00 91.56 84 ASP A CA 1
ATOM 662 C C . ASP A 1 84 ? 17.131 -1.107 -11.504 1.00 91.56 84 ASP A C 1
ATOM 664 O O . ASP A 1 84 ? 16.676 -0.688 -12.562 1.00 91.56 84 ASP A O 1
ATOM 668 N N . SER A 1 85 ? 16.974 -2.383 -11.127 1.00 90.81 85 SER A N 1
ATOM 669 C CA . SER A 1 85 ? 16.314 -3.394 -11.972 1.00 90.81 85 SER A CA 1
ATOM 670 C C . SER A 1 85 ? 14.796 -3.230 -12.123 1.00 90.81 85 SER A C 1
ATOM 672 O O . SER A 1 85 ? 14.188 -3.958 -12.908 1.00 90.81 85 SER A O 1
ATOM 674 N N . VAL A 1 86 ? 14.170 -2.305 -11.384 1.00 92.12 86 VAL A N 1
ATOM 675 C CA . VAL A 1 86 ? 12.715 -2.069 -11.441 1.00 92.12 86 VAL A CA 1
ATOM 676 C C . VAL A 1 86 ? 12.318 -0.599 -11.558 1.00 92.12 86 VAL A C 1
ATOM 678 O O . VAL A 1 86 ? 11.127 -0.281 -11.622 1.00 92.12 86 VAL A O 1
ATOM 681 N N . ARG A 1 87 ? 13.282 0.325 -11.547 1.00 89.94 87 ARG A N 1
ATOM 682 C CA . ARG A 1 87 ? 13.000 1.760 -11.479 1.00 89.94 87 ARG A CA 1
ATOM 683 C C . ARG A 1 87 ? 12.273 2.237 -12.737 1.00 89.94 87 ARG A C 1
ATOM 685 O O . ARG A 1 87 ? 12.856 2.309 -13.808 1.00 89.94 87 ARG A O 1
ATOM 692 N N . GLY A 1 88 ? 11.009 2.630 -12.574 1.00 87.81 88 GLY A N 1
ATOM 693 C CA . GLY A 1 88 ? 10.185 3.189 -13.653 1.00 87.81 88 GLY A CA 1
ATOM 694 C C . GLY A 1 88 ? 9.643 2.160 -14.648 1.00 87.81 88 GLY A C 1
ATOM 695 O O . GLY A 1 88 ? 8.864 2.523 -15.529 1.00 87.81 88 GLY A O 1
ATOM 696 N N . ASP A 1 89 ? 9.988 0.881 -14.495 1.00 93.12 89 ASP A N 1
ATOM 697 C CA . ASP A 1 89 ? 9.567 -0.152 -15.430 1.00 93.12 89 ASP A CA 1
ATOM 698 C C . 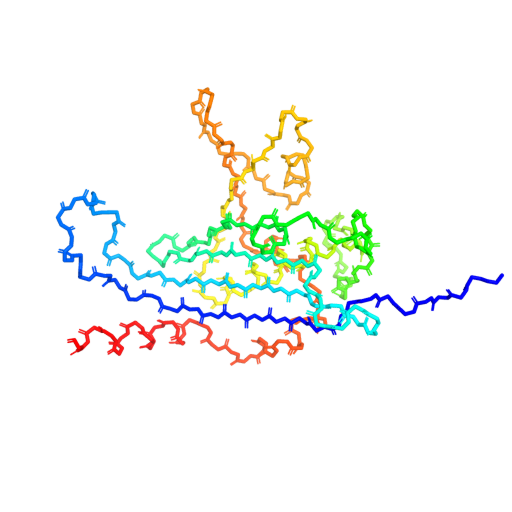ASP A 1 89 ? 8.147 -0.641 -15.124 1.00 93.12 89 ASP A C 1
ATOM 700 O O . ASP A 1 89 ? 7.844 -1.131 -14.034 1.00 93.12 89 ASP A O 1
ATOM 704 N N . ARG A 1 90 ? 7.271 -0.568 -16.131 1.00 93.94 90 ARG A N 1
ATOM 705 C CA . ARG A 1 90 ? 5.906 -1.115 -16.088 1.00 93.94 90 ARG A CA 1
ATOM 706 C C . ARG A 1 90 ? 5.887 -2.521 -16.675 1.00 93.94 90 ARG A C 1
ATOM 708 O O . ARG A 1 90 ? 5.979 -2.699 -17.892 1.00 93.94 90 ARG A O 1
ATOM 715 N N . PHE A 1 91 ? 5.772 -3.533 -15.823 1.00 92.44 91 PHE A N 1
ATOM 716 C CA . PHE A 1 91 ? 5.842 -4.930 -16.262 1.00 92.44 91 PHE A CA 1
ATOM 717 C C . PHE A 1 91 ? 5.046 -5.929 -15.438 1.00 92.44 91 PHE A C 1
ATOM 719 O O . PHE A 1 91 ? 4.938 -7.086 -15.845 1.00 92.44 91 PHE A O 1
ATOM 726 N N . VAL A 1 92 ? 4.491 -5.508 -14.306 1.00 92.31 92 VAL A N 1
ATOM 727 C CA . VAL A 1 92 ? 3.612 -6.361 -13.516 1.00 92.31 92 VAL A CA 1
ATOM 728 C C . VAL A 1 92 ? 2.268 -6.416 -14.217 1.00 92.31 92 VAL A C 1
ATOM 730 O O . VAL A 1 92 ? 1.671 -5.379 -14.501 1.00 92.31 92 VAL A O 1
ATOM 733 N N . THR A 1 93 ? 1.818 -7.621 -14.544 1.00 91.56 93 THR A N 1
ATOM 734 C CA . THR A 1 93 ? 0.537 -7.820 -15.224 1.00 91.56 93 THR A CA 1
ATOM 735 C C . THR A 1 93 ? -0.551 -7.959 -14.175 1.00 91.56 93 THR A C 1
ATOM 737 O O . THR A 1 93 ? -0.436 -8.808 -13.294 1.00 91.56 93 THR A O 1
ATOM 740 N N . ARG A 1 94 ? -1.604 -7.143 -14.274 1.00 85.62 94 ARG A N 1
ATOM 741 C CA . ARG A 1 94 ? -2.708 -7.130 -13.305 1.00 85.62 94 ARG A CA 1
ATOM 742 C C . ARG A 1 94 ? -3.432 -8.481 -13.228 1.00 85.62 94 ARG A C 1
ATOM 744 O O . ARG A 1 94 ? -3.774 -8.914 -12.143 1.00 85.62 94 ARG A O 1
ATOM 751 N N . GLY A 1 95 ? -3.580 -9.195 -14.344 1.00 74.62 95 GLY A N 1
ATOM 752 C CA . GLY A 1 95 ? -4.392 -10.416 -14.395 1.00 74.62 95 GLY A CA 1
ATOM 753 C C . GLY A 1 95 ? -5.879 -10.071 -14.256 1.00 74.62 95 GLY A C 1
ATOM 754 O O . GLY A 1 95 ? -6.256 -9.307 -13.379 1.00 74.62 95 GLY A O 1
ATOM 755 N N . LEU A 1 96 ? -6.707 -10.603 -15.153 1.00 63.69 96 LEU A N 1
ATOM 756 C CA . LEU A 1 96 ? -8.112 -10.227 -15.375 1.00 63.69 96 LEU A CA 1
ATOM 757 C C . LEU A 1 96 ? -8.302 -8.837 -16.003 1.00 63.69 96 LEU A C 1
ATOM 759 O O . LEU A 1 96 ? -8.365 -7.799 -15.346 1.00 63.69 96 LEU A O 1
ATOM 763 N N . GLU A 1 97 ? -8.468 -8.847 -17.325 1.00 61.78 97 GLU A N 1
ATOM 764 C CA . GLU A 1 97 ? -9.190 -7.791 -18.029 1.00 61.78 97 GLU A CA 1
ATOM 765 C C . GLU A 1 97 ? -10.667 -7.880 -17.624 1.00 61.78 97 GLU A C 1
ATOM 767 O O . GLU A 1 97 ? -11.467 -8.564 -18.264 1.00 61.78 97 GLU A O 1
ATOM 772 N N . GLU A 1 98 ? -11.050 -7.225 -16.528 1.00 60.38 98 GLU A N 1
ATOM 773 C CA . GLU A 1 98 ? -12.466 -6.959 -16.284 1.00 60.38 98 GLU A CA 1
ATOM 774 C C . GLU A 1 98 ? -12.978 -6.065 -17.418 1.00 60.38 98 GLU A C 1
ATOM 776 O O . GLU A 1 98 ? -12.722 -4.857 -17.456 1.00 60.38 98 GLU A O 1
ATOM 781 N N . ARG A 1 99 ? -13.675 -6.679 -18.383 1.00 56.34 99 ARG A N 1
ATOM 782 C CA . ARG A 1 99 ? -14.328 -5.973 -19.488 1.00 56.34 99 ARG A CA 1
ATOM 783 C C . ARG A 1 99 ? -15.242 -4.889 -18.911 1.00 56.34 99 ARG A C 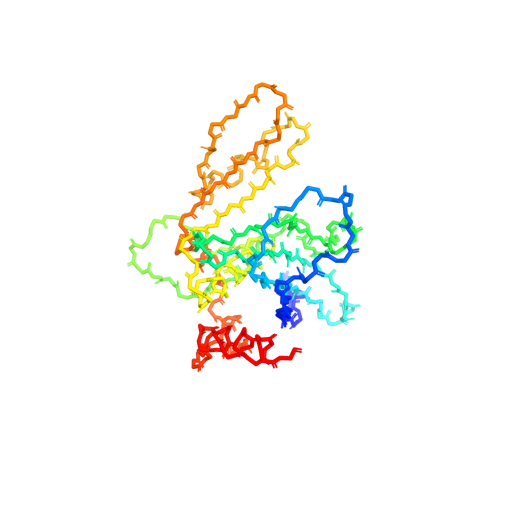1
ATOM 785 O O . ARG A 1 99 ? -16.248 -5.204 -18.285 1.00 56.34 99 ARG A O 1
ATOM 792 N N . GLY A 1 100 ? -14.903 -3.623 -19.154 1.00 66.94 100 GLY A N 1
ATOM 793 C CA . GLY A 1 100 ? -15.736 -2.469 -18.798 1.00 66.94 100 GLY A CA 1
ATOM 794 C C . GLY A 1 100 ? -15.273 -1.655 -17.587 1.00 66.94 100 GLY A C 1
ATOM 795 O O . GLY A 1 100 ? -15.919 -0.658 -17.265 1.00 66.94 100 GLY A O 1
ATOM 796 N N . ALA A 1 101 ? -14.164 -2.012 -16.931 1.00 62.03 101 ALA A N 1
ATOM 797 C CA . ALA A 1 101 ? -13.533 -1.097 -15.982 1.00 62.03 101 ALA A CA 1
ATOM 798 C C . ALA A 1 101 ? -12.850 0.070 -16.737 1.00 62.03 101 ALA A C 1
ATOM 800 O O . ALA A 1 101 ? -12.302 -0.153 -17.818 1.00 62.03 101 ALA A O 1
ATOM 801 N N . PRO A 1 102 ? -12.870 1.306 -16.195 1.00 62.78 102 PRO A N 1
ATOM 802 C CA . PRO A 1 102 ? -12.142 2.445 -16.766 1.00 62.78 102 PRO A CA 1
ATOM 803 C C . PRO A 1 102 ? -10.652 2.121 -16.955 1.00 62.78 102 PRO A C 1
ATOM 805 O O . PRO A 1 102 ? -10.148 1.220 -16.285 1.00 62.78 102 PRO A O 1
ATOM 808 N N . GLU A 1 103 ? -9.983 2.859 -17.853 1.00 72.44 103 GLU A N 1
ATOM 809 C CA . GLU A 1 103 ? -8.611 2.672 -18.375 1.00 72.44 103 GLU A CA 1
ATOM 810 C C . GLU A 1 103 ? -7.507 2.533 -17.303 1.00 72.44 103 GLU A C 1
ATOM 812 O O . GLU A 1 103 ? -6.614 3.366 -17.167 1.00 72.44 103 GLU A O 1
ATOM 817 N N . VAL A 1 104 ? -7.522 1.457 -16.522 1.00 72.50 104 VAL A N 1
ATOM 818 C CA . VAL A 1 104 ? -6.387 1.092 -15.680 1.00 72.50 104 VAL A CA 1
ATOM 819 C C . VAL A 1 104 ? -5.324 0.487 -16.598 1.00 72.50 104 VAL A C 1
ATOM 821 O O . VAL A 1 104 ? -5.645 -0.420 -17.374 1.00 72.50 104 VAL A O 1
ATOM 824 N N . PRO A 1 105 ? -4.059 0.930 -16.516 1.00 82.94 105 PRO A N 1
ATOM 825 C CA . PRO A 1 105 ? -2.983 0.352 -17.306 1.00 82.94 105 PRO A CA 1
ATOM 826 C C . PRO A 1 105 ? -2.906 -1.168 -17.125 1.00 82.94 105 PRO A C 1
ATOM 828 O O . PRO A 1 105 ? -2.882 -1.674 -16.004 1.00 82.94 105 PRO A O 1
ATOM 831 N N . SER A 1 106 ? -2.796 -1.909 -18.230 1.00 86.56 106 SER A N 1
ATOM 832 C CA . SER A 1 106 ? -2.619 -3.371 -18.198 1.00 86.56 106 SER A CA 1
ATOM 833 C C . SER A 1 106 ? -1.287 -3.799 -17.568 1.00 86.56 106 SER A C 1
ATOM 835 O O . SER A 1 106 ? -1.145 -4.933 -17.102 1.00 86.56 106 SER A O 1
ATOM 837 N N . LYS A 1 107 ? -0.314 -2.877 -17.537 1.00 92.56 107 LYS A N 1
ATOM 838 C CA . LYS A 1 107 ? 1.002 -3.044 -16.921 1.00 92.56 107 LYS A CA 1
ATOM 839 C C . LYS A 1 107 ? 1.237 -2.014 -15.828 1.00 92.56 107 LYS A C 1
ATOM 841 O O . LYS A 1 107 ? 1.155 -0.804 -16.054 1.00 92.56 107 LYS A O 1
ATOM 846 N N . LEU A 1 108 ? 1.643 -2.524 -14.678 1.00 94.31 108 LEU A N 1
ATOM 847 C CA . LEU A 1 108 ? 1.938 -1.758 -13.481 1.00 94.31 108 LEU A CA 1
ATOM 848 C C . LEU A 1 108 ? 3.440 -1.765 -13.204 1.00 94.31 108 LEU A C 1
ATOM 850 O O . LEU A 1 108 ? 4.172 -2.697 -13.563 1.00 94.31 108 LEU A O 1
ATOM 854 N N . THR A 1 109 ? 3.904 -0.713 -12.551 1.00 94.81 109 THR A N 1
ATOM 855 C CA . THR A 1 109 ? 5.172 -0.727 -11.828 1.00 94.81 109 THR A CA 1
ATOM 856 C C . THR A 1 109 ? 5.052 -1.629 -10.594 1.00 94.81 109 THR A C 1
ATOM 858 O O . THR A 1 109 ? 3.951 -1.810 -10.064 1.00 94.81 109 THR A O 1
ATOM 861 N N . PRO A 1 110 ? 6.164 -2.172 -10.069 1.00 94.88 110 PRO A N 1
ATOM 862 C CA . PRO A 1 110 ? 6.128 -2.916 -8.810 1.00 94.88 110 PRO A CA 1
ATOM 863 C C . PRO A 1 110 ? 5.568 -2.112 -7.630 1.00 94.88 110 PRO A C 1
ATOM 865 O O . PRO A 1 110 ? 4.900 -2.685 -6.776 1.00 94.88 110 PRO A O 1
ATOM 868 N N . ALA A 1 111 ? 5.779 -0.792 -7.601 1.00 95.31 111 ALA A N 1
ATOM 869 C CA . ALA A 1 111 ? 5.222 0.085 -6.569 1.00 95.31 111 ALA A CA 1
ATOM 870 C C . ALA A 1 111 ? 3.697 0.191 -6.643 1.00 95.31 111 ALA A C 1
ATOM 872 O O . ALA A 1 111 ? 3.041 0.045 -5.617 1.00 95.31 111 ALA A O 1
ATOM 873 N N . GLU A 1 112 ? 3.126 0.377 -7.836 1.00 96.31 112 GLU A N 1
ATOM 874 C CA . GLU A 1 112 ? 1.668 0.356 -8.028 1.00 96.31 112 GLU A CA 1
ATOM 875 C C . GLU A 1 112 ? 1.080 -1.011 -7.635 1.00 96.31 112 GLU A C 1
ATOM 877 O O . GLU A 1 112 ? 0.067 -1.067 -6.942 1.00 96.31 112 GLU A O 1
ATOM 882 N N . ALA A 1 113 ? 1.739 -2.112 -8.014 1.00 95.56 113 ALA A N 1
ATOM 883 C CA . ALA A 1 113 ? 1.288 -3.465 -7.691 1.00 95.56 113 ALA A CA 1
ATOM 884 C C . ALA A 1 113 ? 1.314 -3.758 -6.180 1.00 95.56 113 ALA A C 1
ATOM 886 O O . ALA A 1 113 ? 0.328 -4.245 -5.628 1.00 95.56 113 ALA A O 1
ATOM 887 N N . VAL A 1 114 ? 2.416 -3.424 -5.493 1.00 96.69 114 VAL A N 1
ATOM 888 C CA . VAL A 1 114 ? 2.510 -3.559 -4.031 1.00 96.69 114 VAL A CA 1
ATOM 889 C C . VAL A 1 114 ? 1.506 -2.643 -3.338 1.00 96.69 114 VAL A C 1
ATOM 891 O O . VAL A 1 114 ? 0.866 -3.077 -2.388 1.00 96.69 114 VAL A O 1
ATOM 894 N N . PHE A 1 115 ? 1.294 -1.420 -3.832 1.00 97.69 115 PHE A N 1
ATOM 895 C CA . PHE A 1 115 ? 0.276 -0.524 -3.286 1.00 97.69 115 PHE A CA 1
ATOM 896 C C . PHE A 1 115 ? -1.137 -1.117 -3.405 1.00 97.69 115 PHE A C 1
ATOM 898 O O . PHE A 1 115 ? -1.898 -1.082 -2.438 1.00 97.69 115 PHE A O 1
ATOM 905 N N . GLY A 1 116 ? -1.457 -1.735 -4.545 1.00 96.94 116 GLY A N 1
ATOM 906 C CA . GLY A 1 116 ? -2.706 -2.468 -4.739 1.00 96.94 116 GLY A CA 1
ATOM 907 C C . GLY A 1 116 ? -2.881 -3.637 -3.774 1.00 96.94 116 GLY A C 1
ATOM 908 O O . GLY A 1 116 ? -3.942 -3.770 -3.171 1.00 96.94 116 GLY A O 1
ATOM 909 N N . ILE A 1 117 ? -1.838 -4.446 -3.566 1.00 97.12 117 ILE A N 1
ATOM 910 C CA . ILE A 1 117 ? -1.867 -5.543 -2.584 1.00 97.12 117 ILE A CA 1
ATOM 911 C C . ILE A 1 117 ? -2.064 -5.014 -1.165 1.00 97.12 117 ILE A C 1
ATOM 913 O O . ILE A 1 117 ? -2.909 -5.529 -0.434 1.00 97.12 117 ILE A O 1
ATOM 917 N N . THR A 1 118 ? -1.326 -3.973 -0.772 1.00 97.81 118 THR A N 1
ATOM 918 C CA . THR A 1 118 ? -1.502 -3.331 0.536 1.00 97.81 118 THR A CA 1
ATOM 919 C C . THR A 1 118 ? -2.947 -2.876 0.710 1.00 97.81 118 THR A C 1
ATOM 921 O O . THR A 1 118 ? -3.542 -3.109 1.761 1.00 97.81 118 THR A O 1
ATOM 924 N N . ALA A 1 119 ? -3.543 -2.283 -0.328 1.00 97.62 119 ALA A N 1
ATOM 925 C CA . ALA A 1 119 ? -4.938 -1.876 -0.296 1.00 97.62 119 ALA A CA 1
ATOM 926 C C . ALA A 1 119 ? -5.904 -3.056 -0.170 1.00 97.62 119 ALA A C 1
ATOM 928 O O . ALA A 1 119 ? -6.811 -2.988 0.653 1.00 97.62 119 ALA A O 1
ATOM 929 N N . ALA A 1 120 ? -5.683 -4.152 -0.898 1.00 96.25 120 ALA A N 1
ATOM 930 C CA . ALA A 1 120 ? -6.490 -5.363 -0.771 1.00 96.25 120 ALA A CA 1
ATOM 931 C C . ALA A 1 120 ? -6.463 -5.915 0.667 1.00 96.25 120 ALA A C 1
ATOM 933 O O . ALA A 1 120 ? -7.510 -6.218 1.234 1.00 96.25 120 ALA A O 1
ATOM 934 N N . ILE A 1 121 ? -5.289 -5.958 1.307 1.00 95.88 121 ILE A N 1
ATOM 935 C CA . ILE A 1 121 ? -5.167 -6.402 2.705 1.00 95.88 121 ILE A CA 1
ATOM 936 C C . ILE A 1 121 ? -5.880 -5.428 3.656 1.00 95.88 121 ILE A C 1
ATOM 938 O O . ILE A 1 121 ? -6.626 -5.861 4.527 1.00 95.88 121 ILE A O 1
ATOM 942 N N . ILE A 1 122 ? -5.720 -4.113 3.476 1.00 96.31 122 ILE A N 1
ATOM 943 C CA . ILE A 1 122 ? -6.440 -3.092 4.264 1.00 96.31 122 ILE A CA 1
ATOM 944 C C . ILE A 1 122 ? -7.965 -3.253 4.126 1.00 96.31 122 ILE A C 1
ATOM 946 O O . ILE A 1 122 ? -8.689 -3.114 5.114 1.00 96.31 122 ILE A O 1
ATOM 950 N N . SER A 1 123 ? -8.440 -3.576 2.920 1.00 95.50 123 SER A N 1
ATOM 951 C CA . SER A 1 123 ? -9.847 -3.855 2.606 1.00 95.50 123 SER A CA 1
ATOM 952 C C . SER A 1 123 ? -10.357 -5.053 3.415 1.00 95.50 123 SER A C 1
ATOM 954 O O . SER A 1 123 ? -11.373 -4.950 4.103 1.00 95.50 123 SER A O 1
ATOM 956 N N . LEU A 1 124 ? -9.591 -6.154 3.433 1.00 94.56 124 LEU A N 1
ATOM 957 C CA . LEU A 1 124 ? -9.894 -7.363 4.216 1.00 94.56 124 LEU A CA 1
ATOM 958 C C . LEU A 1 124 ? -9.929 -7.105 5.726 1.00 94.56 124 LEU A C 1
ATOM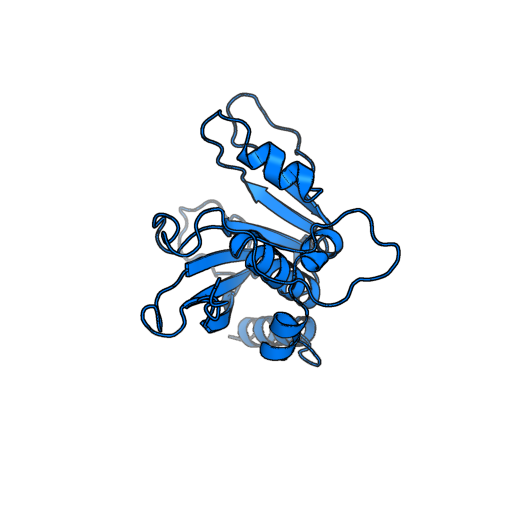 960 O O . LEU A 1 124 ? -10.701 -7.735 6.445 1.00 94.56 124 LEU A O 1
ATOM 964 N N . LEU A 1 125 ? -9.130 -6.153 6.210 1.00 93.56 125 LEU A N 1
ATOM 965 C CA . LEU A 1 125 ? -9.142 -5.719 7.609 1.00 93.56 125 LEU A CA 1
ATOM 966 C C . LEU A 1 125 ? -10.287 -4.731 7.928 1.00 93.56 125 LEU A C 1
ATOM 968 O O . LEU A 1 125 ? -10.392 -4.243 9.056 1.00 93.56 125 LEU A O 1
ATOM 972 N N . GLY A 1 126 ? -11.158 -4.428 6.958 1.00 93.81 126 GLY A N 1
ATOM 973 C CA . GLY A 1 126 ? -12.377 -3.640 7.147 1.00 93.81 126 GLY A CA 1
ATOM 974 C C . GLY A 1 126 ? -12.215 -2.125 6.995 1.00 93.81 126 GLY A C 1
ATOM 975 O O . GLY A 1 126 ? -13.084 -1.383 7.459 1.00 93.81 126 GLY A O 1
ATOM 976 N N . ALA A 1 127 ? -11.127 -1.642 6.384 1.00 95.69 127 ALA A N 1
ATOM 977 C CA . ALA A 1 127 ? -10.965 -0.223 6.063 1.00 95.69 127 ALA A CA 1
ATOM 978 C C . ALA A 1 127 ? -11.424 0.115 4.641 1.00 95.69 127 ALA A C 1
ATOM 980 O O . ALA A 1 127 ? -10.986 -0.479 3.657 1.00 95.69 127 ALA A O 1
ATOM 981 N N . PHE A 1 128 ? -12.252 1.153 4.532 1.00 96.94 128 PHE A N 1
ATOM 982 C CA . PHE A 1 128 ? -12.877 1.570 3.273 1.00 96.94 128 PHE A CA 1
ATOM 983 C C . PHE A 1 128 ? -12.177 2.742 2.591 1.00 96.94 128 PHE A C 1
ATOM 985 O O . PHE A 1 128 ? -12.417 2.992 1.407 1.00 96.94 128 PHE A O 1
ATOM 992 N N . THR A 1 129 ? -11.310 3.441 3.319 1.00 97.94 129 THR A N 1
ATOM 993 C CA . THR A 1 129 ? -10.560 4.588 2.811 1.00 97.94 129 THR A CA 1
ATOM 994 C C . THR A 1 129 ? -9.076 4.390 3.067 1.00 97.94 129 THR A C 1
ATOM 996 O O . THR A 1 129 ? -8.670 4.014 4.169 1.00 97.94 129 THR A O 1
ATOM 999 N N . ILE A 1 130 ? -8.268 4.705 2.059 1.00 98.19 130 ILE A N 1
ATOM 1000 C CA . ILE A 1 130 ? -6.824 4.845 2.190 1.00 98.19 130 ILE A CA 1
ATOM 1001 C C . ILE A 1 130 ? -6.454 6.317 2.114 1.00 98.19 130 ILE A C 1
ATOM 1003 O O . ILE A 1 130 ? -6.940 7.031 1.242 1.00 98.19 130 ILE A O 1
ATOM 1007 N N . GLU A 1 131 ? -5.561 6.745 2.999 1.00 97.94 131 GLU A N 1
ATOM 1008 C CA . GLU A 1 131 ? -4.926 8.058 2.971 1.00 97.94 131 GLU A CA 1
ATOM 1009 C C . GLU A 1 131 ? -3.398 7.931 2.939 1.00 97.94 131 GLU A C 1
ATOM 1011 O O . GLU A 1 131 ? -2.825 6.976 3.468 1.00 97.94 131 GLU A O 1
ATOM 1016 N N . LEU A 1 132 ? -2.726 8.895 2.316 1.00 98.00 132 LEU A N 1
ATOM 1017 C CA . LEU A 1 132 ? -1.268 8.965 2.271 1.00 98.00 132 LEU A CA 1
ATOM 1018 C C . LEU A 1 132 ? -0.777 10.409 2.226 1.00 98.00 132 LEU A C 1
ATOM 1020 O O . LEU A 1 132 ? -1.508 11.313 1.816 1.00 98.00 132 LEU A O 1
ATOM 1024 N N . GLN A 1 133 ? 0.478 10.611 2.619 1.00 96.69 133 GLN A N 1
ATOM 1025 C CA . GLN A 1 133 ? 1.198 11.863 2.397 1.00 96.69 133 GLN A CA 1
ATOM 1026 C C . GLN A 1 133 ? 1.995 11.779 1.095 1.00 96.69 133 GLN A C 1
ATOM 1028 O O . GLN A 1 133 ? 2.859 10.919 0.931 1.00 96.69 133 GLN A O 1
ATOM 1033 N N . ALA A 1 134 ? 1.731 12.696 0.170 1.00 94.62 134 ALA A N 1
ATOM 1034 C CA . ALA A 1 134 ? 2.516 12.866 -1.039 1.00 94.62 134 ALA A CA 1
ATOM 1035 C C . ALA A 1 134 ? 3.723 13.765 -0.731 1.00 94.62 134 ALA A C 1
ATOM 1037 O O . ALA A 1 134 ? 3.653 14.986 -0.864 1.00 94.62 134 ALA A O 1
ATOM 1038 N N . MET A 1 135 ? 4.834 13.153 -0.306 1.00 92.69 135 MET A N 1
ATOM 1039 C CA . MET A 1 135 ? 6.116 13.844 -0.112 1.00 92.69 135 MET A CA 1
ATOM 1040 C C . MET A 1 135 ? 6.774 14.157 -1.462 1.00 92.69 135 MET A C 1
ATOM 1042 O O . MET A 1 135 ? 7.759 13.540 -1.866 1.00 92.69 135 MET A O 1
ATOM 1046 N N . ASP A 1 136 ? 6.169 15.079 -2.197 1.00 90.12 136 ASP A N 1
ATOM 1047 C CA . ASP A 1 136 ? 6.676 15.539 -3.478 1.00 90.12 136 ASP A CA 1
ATOM 1048 C C . ASP A 1 136 ? 7.791 16.580 -3.272 1.00 90.12 136 ASP A C 1
ATOM 1050 O O . ASP A 1 136 ? 7.742 17.402 -2.358 1.00 90.12 136 ASP A O 1
ATOM 1054 N N . ASN A 1 137 ? 8.811 16.557 -4.128 1.00 91.75 137 ASN A N 1
ATOM 1055 C CA . ASN A 1 137 ? 9.944 17.487 -4.080 1.00 91.75 137 ASN A CA 1
ATOM 1056 C C . ASN A 1 137 ? 9.661 18.838 -4.771 1.00 91.75 137 ASN A C 1
ATOM 1058 O O . ASN A 1 137 ? 10.596 19.546 -5.145 1.00 91.75 137 ASN A O 1
ATOM 1062 N N . GLY A 1 138 ? 8.388 19.168 -4.995 1.00 92.69 138 GLY A N 1
ATOM 1063 C CA . GLY A 1 138 ? 7.930 20.352 -5.719 1.00 92.69 138 GLY A CA 1
ATOM 1064 C C . GLY A 1 138 ? 7.753 20.139 -7.225 1.00 92.69 138 GLY A C 1
ATOM 1065 O O . GLY A 1 138 ? 7.313 21.055 -7.914 1.00 92.69 138 GLY A O 1
ATOM 1066 N N . SER A 1 139 ? 8.068 18.951 -7.755 1.00 94.56 139 SER A N 1
ATOM 1067 C CA . SER A 1 139 ? 7.862 18.631 -9.174 1.00 94.56 139 SER A CA 1
ATOM 1068 C C . SER A 1 139 ? 6.397 18.392 -9.552 1.00 94.56 139 SER A C 1
ATOM 1070 O O . SER A 1 139 ? 6.070 18.427 -10.735 1.00 94.56 139 SER A O 1
ATOM 1072 N N . GLY A 1 140 ? 5.537 18.090 -8.576 1.00 94.56 140 GLY A N 1
ATOM 1073 C CA . GLY A 1 140 ? 4.132 17.716 -8.756 1.00 94.56 140 GLY A CA 1
ATOM 1074 C C . GLY A 1 140 ? 3.913 16.282 -9.249 1.00 94.56 140 GLY A C 1
ATOM 1075 O O . GLY A 1 140 ? 2.807 15.760 -9.128 1.00 94.56 140 GLY A O 1
ATOM 1076 N N . LYS A 1 141 ? 4.955 15.600 -9.740 1.00 94.38 141 LYS A N 1
ATOM 1077 C CA . LYS A 1 141 ? 4.835 14.299 -10.415 1.00 94.38 141 LYS A CA 1
ATOM 1078 C C . LYS A 1 141 ? 4.271 13.204 -9.519 1.00 94.38 141 LYS A C 1
ATOM 1080 O O . LYS A 1 141 ? 3.556 12.334 -10.011 1.00 94.38 141 LYS A O 1
ATOM 1085 N N . LEU A 1 142 ? 4.594 13.217 -8.225 1.00 93.12 142 LEU A N 1
ATOM 1086 C CA . LEU A 1 142 ? 4.080 12.209 -7.301 1.00 93.12 142 LEU A CA 1
ATOM 1087 C C . LEU A 1 142 ? 2.584 12.418 -7.040 1.00 93.12 142 LEU A C 1
ATOM 1089 O O . LEU A 1 142 ? 1.815 11.460 -6.995 1.00 93.12 142 LEU A O 1
ATOM 1093 N N . ILE A 1 143 ? 2.163 13.677 -6.923 1.00 96.38 143 ILE A N 1
ATOM 1094 C CA . ILE A 1 143 ? 0.754 14.042 -6.767 1.00 96.38 143 ILE A CA 1
ATOM 1095 C C . ILE A 1 143 ? -0.025 13.693 -8.039 1.00 96.38 143 ILE A C 1
ATOM 1097 O O . ILE A 1 143 ? -1.123 13.142 -7.948 1.00 96.38 143 ILE A O 1
ATOM 1101 N N . ASP A 1 144 ? 0.534 13.973 -9.215 1.00 96.56 144 ASP A N 1
ATOM 1102 C CA . ASP A 1 144 ? -0.084 13.638 -10.500 1.00 96.56 144 ASP A CA 1
ATOM 1103 C C . ASP A 1 144 ? -0.212 12.122 -10.675 1.00 96.56 144 ASP A C 1
ATOM 1105 O O . ASP A 1 144 ? -1.275 11.637 -11.067 1.00 96.56 144 ASP A O 1
ATOM 1109 N N . LEU A 1 145 ? 0.820 11.357 -10.291 1.00 94.44 145 LEU A N 1
ATOM 1110 C CA . LEU A 1 145 ? 0.760 9.897 -10.247 1.00 94.44 145 LEU A CA 1
ATOM 1111 C C . LEU A 1 145 ? -0.398 9.429 -9.359 1.00 94.44 145 LEU A C 1
ATOM 1113 O O . LEU A 1 145 ? -1.262 8.696 -9.831 1.00 94.44 145 LEU A O 1
ATOM 1117 N N . TYR A 1 146 ? -0.475 9.873 -8.104 1.00 97.06 146 TYR A N 1
ATOM 1118 C CA . TYR A 1 146 ? -1.562 9.462 -7.211 1.00 97.06 146 TYR A CA 1
ATOM 1119 C C . TYR A 1 146 ? -2.942 9.911 -7.705 1.00 97.06 146 TYR A C 1
ATOM 1121 O O . TYR A 1 146 ? -3.909 9.161 -7.583 1.00 97.06 146 TYR A O 1
ATOM 1129 N N . THR A 1 147 ? -3.033 11.081 -8.335 1.00 96.88 147 THR A N 1
ATOM 1130 C CA . THR A 1 147 ? -4.272 11.554 -8.967 1.00 96.88 147 THR A CA 1
ATOM 1131 C C . THR A 1 147 ? -4.685 10.638 -10.120 1.00 96.88 147 THR A C 1
ATOM 1133 O O . THR A 1 147 ? -5.858 10.291 -10.233 1.00 96.88 147 THR A O 1
ATOM 1136 N N . SER A 1 148 ? -3.731 10.170 -10.932 1.00 94.94 148 SER A N 1
ATOM 1137 C CA . SER A 1 148 ? -3.989 9.201 -12.010 1.00 94.94 148 SER A CA 1
ATOM 1138 C C . SER A 1 148 ? -4.434 7.829 -11.492 1.00 94.94 148 SER A C 1
ATOM 1140 O O . SER A 1 148 ? -5.188 7.131 -12.163 1.00 94.94 148 SER A O 1
ATOM 1142 N N . LEU A 1 149 ? -4.039 7.473 -10.264 1.00 94.75 149 LEU A N 1
ATOM 1143 C CA . LEU A 1 149 ? -4.541 6.297 -9.547 1.00 94.75 149 LEU A CA 1
ATOM 1144 C C . LEU A 1 149 ? -5.893 6.555 -8.859 1.00 94.75 149 LEU A C 1
ATOM 1146 O O . LEU A 1 149 ? -6.377 5.685 -8.147 1.00 94.75 149 LEU A O 1
ATOM 1150 N N . GLY A 1 150 ? -6.489 7.737 -9.052 1.00 95.75 150 GLY A N 1
ATOM 1151 C CA . GLY A 1 150 ? -7.794 8.155 -8.538 1.00 95.75 150 GLY A CA 1
ATOM 1152 C C . GLY A 1 150 ? -7.812 8.614 -7.079 1.00 95.75 150 GLY A C 1
ATOM 1153 O O . GLY A 1 150 ? -8.891 8.714 -6.490 1.00 95.75 150 GLY A O 1
ATOM 1154 N N . LEU A 1 151 ? -6.652 8.928 -6.492 1.00 97.62 151 LEU A N 1
ATOM 1155 C CA . LEU A 1 151 ? -6.607 9.637 -5.217 1.00 97.62 151 LEU A CA 1
ATOM 1156 C C . LEU A 1 151 ? -6.966 11.111 -5.416 1.00 97.62 151 LEU A C 1
ATOM 1158 O O . LEU A 1 151 ? -6.513 11.769 -6.350 1.00 97.62 151 LEU A O 1
ATOM 1162 N N . ARG A 1 152 ? -7.736 11.659 -4.480 1.00 97.94 152 ARG A N 1
ATOM 1163 C CA . ARG A 1 152 ? -8.065 13.085 -4.427 1.00 97.94 152 ARG A CA 1
ATOM 1164 C C . ARG A 1 152 ? -7.219 13.791 -3.377 1.00 97.94 152 ARG A C 1
ATOM 1166 O O . ARG A 1 152 ? -6.907 13.222 -2.332 1.00 97.94 152 ARG A O 1
ATOM 1173 N N . ARG A 1 153 ? -6.891 15.054 -3.635 1.00 97.75 153 ARG A N 1
ATOM 1174 C CA . ARG A 1 153 ? -6.220 15.930 -2.666 1.00 97.75 153 ARG A CA 1
ATOM 1175 C C . ARG A 1 153 ? -7.170 16.262 -1.515 1.00 97.75 153 ARG A C 1
ATOM 1177 O O . ARG A 1 153 ? -8.354 16.518 -1.742 1.00 97.75 153 ARG A O 1
ATOM 1184 N N . LEU A 1 154 ? -6.647 16.278 -0.294 1.00 97.25 154 LEU A N 1
ATOM 1185 C CA . LEU A 1 154 ? -7.353 16.791 0.877 1.00 97.25 154 LEU A CA 1
ATOM 1186 C C . LEU A 1 154 ? -7.040 18.281 1.097 1.00 97.25 154 LEU A C 1
ATOM 1188 O O . LEU A 1 154 ? -5.935 18.713 0.755 1.00 97.25 154 LEU A O 1
ATOM 1192 N N . PRO A 1 155 ? -7.984 19.072 1.649 1.00 95.88 155 PRO A N 1
ATOM 1193 C CA . PRO A 1 155 ? -7.735 20.466 2.016 1.00 95.88 155 PRO A CA 1
ATOM 1194 C C . PRO A 1 155 ? -6.597 20.588 3.032 1.00 95.88 155 PRO A C 1
ATOM 1196 O O . PRO A 1 155 ? -6.532 19.789 3.968 1.00 95.88 155 PRO A O 1
ATOM 1199 N N . GLN A 1 156 ? -5.729 21.588 2.859 1.00 93.31 156 GLN A N 1
ATOM 1200 C CA . GLN A 1 156 ? -4.565 21.821 3.721 1.00 93.31 156 GLN A CA 1
ATOM 1201 C C . GLN A 1 156 ? -4.183 23.285 3.835 1.00 93.31 156 GLN A C 1
ATOM 1203 O O . GLN A 1 156 ? -4.478 24.081 2.939 1.00 93.31 156 GLN A O 1
ATOM 1208 N N . ALA A 1 157 ? -3.486 23.618 4.923 1.00 93.31 157 ALA A N 1
ATOM 1209 C CA . ALA A 1 157 ? -2.869 24.924 5.063 1.00 93.31 157 ALA A CA 1
ATOM 1210 C C . ALA A 1 157 ? -1.648 25.057 4.138 1.00 93.31 157 ALA A C 1
ATOM 1212 O O . ALA A 1 157 ? -0.976 24.082 3.792 1.00 93.31 157 ALA A O 1
ATOM 1213 N N . ALA A 1 158 ? -1.348 26.292 3.736 1.00 92.19 158 ALA A N 1
ATOM 1214 C CA . ALA A 1 158 ? -0.172 26.578 2.925 1.00 92.19 158 ALA A CA 1
ATOM 1215 C C . ALA A 1 158 ? 1.112 26.169 3.669 1.00 92.19 158 ALA A C 1
ATOM 1217 O O . ALA A 1 158 ? 1.309 26.539 4.825 1.00 92.19 158 ALA A O 1
ATOM 1218 N N . GLY A 1 159 ? 1.989 25.425 2.990 1.00 91.25 159 GLY A N 1
ATOM 1219 C CA . GLY A 1 159 ? 3.250 24.927 3.551 1.00 91.25 159 GLY A CA 1
ATOM 1220 C C . GLY A 1 159 ? 3.168 23.549 4.219 1.00 91.25 159 GLY A C 1
ATOM 1221 O O . GLY A 1 159 ? 4.206 23.018 4.609 1.00 91.25 159 GLY A O 1
ATOM 1222 N N . GLU A 1 160 ? 1.981 22.944 4.331 1.00 93.06 160 GLU A N 1
ATOM 1223 C CA . GLU A 1 160 ? 1.832 21.568 4.818 1.00 93.06 160 GLU A CA 1
ATOM 1224 C C . GLU A 1 160 ? 2.074 20.520 3.713 1.00 93.06 160 GLU A C 1
ATOM 1226 O O . GLU A 1 160 ? 1.988 20.802 2.516 1.00 93.06 160 GLU A O 1
ATOM 1231 N N . ILE A 1 161 ? 2.400 19.287 4.120 1.00 93.62 161 ILE A N 1
ATOM 1232 C CA . ILE A 1 161 ? 2.609 18.153 3.204 1.00 93.62 161 ILE A CA 1
ATOM 1233 C C . ILE A 1 161 ? 1.262 17.665 2.670 1.00 93.62 161 ILE A C 1
ATOM 1235 O O . ILE A 1 161 ? 0.450 17.189 3.465 1.00 93.62 161 ILE A O 1
ATOM 1239 N N . GLN A 1 162 ? 1.083 17.651 1.343 1.00 96.81 162 GLN A N 1
ATOM 1240 C CA . GLN A 1 162 ? -0.156 17.232 0.672 1.00 96.81 162 GLN A CA 1
ATOM 1241 C C . GLN A 1 162 ? -0.614 15.820 1.072 1.00 96.81 162 GLN A C 1
ATOM 1243 O O . GLN A 1 162 ? 0.012 14.817 0.743 1.00 96.81 162 GLN A O 1
ATOM 1248 N N . TRP A 1 163 ? -1.772 15.740 1.723 1.00 97.31 163 TRP A N 1
ATOM 1249 C CA . TRP A 1 163 ? -2.499 14.518 2.047 1.00 97.31 163 TRP A CA 1
ATOM 1250 C C . TRP A 1 163 ? -3.428 14.187 0.882 1.00 97.31 163 TRP A C 1
ATOM 1252 O O . TRP A 1 163 ? -4.072 15.075 0.311 1.00 97.31 163 TRP A O 1
ATOM 1262 N N . MET A 1 164 ? -3.507 12.913 0.529 1.00 98.38 164 MET A N 1
ATOM 1263 C CA . MET A 1 164 ? -4.389 12.413 -0.518 1.00 98.38 164 MET A CA 1
ATOM 1264 C C . MET A 1 164 ? -5.148 11.194 -0.012 1.00 98.38 164 MET A C 1
ATOM 1266 O O . MET A 1 164 ? -4.634 10.460 0.829 1.00 98.38 164 MET A O 1
ATOM 1270 N N . GLU A 1 165 ? -6.354 10.970 -0.524 1.00 98.19 165 GLU A N 1
ATOM 1271 C CA . GLU A 1 165 ? -7.159 9.804 -0.160 1.00 98.19 165 GLU A CA 1
ATOM 1272 C C . GLU A 1 165 ? -7.910 9.197 -1.348 1.00 98.19 165 GLU A C 1
ATOM 1274 O O . GLU A 1 165 ? -8.206 9.878 -2.329 1.00 98.19 165 GLU A O 1
ATOM 1279 N N . ALA A 1 166 ? -8.251 7.916 -1.239 1.00 98.25 166 ALA A N 1
ATOM 1280 C CA . ALA A 1 166 ? -9.131 7.206 -2.162 1.00 98.25 166 ALA A CA 1
ATOM 1281 C C . ALA A 1 166 ? -9.931 6.122 -1.425 1.00 98.25 166 ALA A C 1
ATOM 1283 O O . ALA A 1 166 ? -9.488 5.627 -0.384 1.00 98.25 166 ALA A O 1
ATOM 1284 N N . PRO A 1 167 ? -11.076 5.683 -1.980 1.00 98.12 167 PRO A N 1
ATOM 1285 C CA . PRO A 1 167 ? -11.698 4.435 -1.558 1.00 98.12 167 PRO A CA 1
ATOM 1286 C C . PRO A 1 167 ? -10.722 3.263 -1.732 1.00 98.12 167 PRO A C 1
ATOM 1288 O O . PRO A 1 167 ? -10.137 3.113 -2.806 1.00 98.12 167 PRO A O 1
ATOM 1291 N N . THR A 1 168 ? -10.599 2.392 -0.728 1.00 97.25 168 THR A N 1
ATOM 1292 C CA . THR A 1 168 ? -9.709 1.216 -0.774 1.00 97.25 168 THR A CA 1
ATOM 1293 C C . THR A 1 168 ? -9.970 0.368 -2.020 1.00 97.25 168 THR A C 1
ATOM 1295 O O . THR A 1 168 ? -9.034 0.005 -2.729 1.00 97.25 168 THR A O 1
ATOM 1298 N N . ARG A 1 169 ? -11.252 0.184 -2.370 1.00 96.00 169 ARG A N 1
ATOM 1299 C CA . ARG A 1 169 ? -11.703 -0.575 -3.549 1.00 96.00 169 ARG A CA 1
ATOM 1300 C C . ARG A 1 169 ? -11.202 -0.069 -4.900 1.00 96.00 169 ARG A C 1
ATOM 1302 O O . ARG A 1 169 ? -11.287 -0.757 -5.912 1.00 96.00 169 ARG A O 1
ATOM 1309 N N . LEU A 1 170 ? -10.788 1.191 -4.955 1.00 95.06 170 LEU A N 1
ATOM 1310 C CA . LEU A 1 170 ? -10.249 1.778 -6.170 1.00 95.06 170 LEU A CA 1
ATOM 1311 C C . LEU A 1 170 ? -8.770 1.402 -6.322 1.00 95.06 170 LEU A C 1
ATOM 1313 O O . LEU A 1 170 ? -8.339 1.054 -7.415 1.00 95.06 170 LEU A O 1
ATOM 1317 N N . ILE A 1 171 ? -8.031 1.405 -5.211 1.00 96.81 171 ILE A N 1
ATOM 1318 C CA . ILE A 1 171 ? -6.603 1.082 -5.168 1.00 96.81 171 ILE A CA 1
ATOM 1319 C C . ILE A 1 171 ? -6.366 -0.427 -5.226 1.00 96.81 171 ILE A C 1
ATOM 1321 O O . ILE A 1 171 ? -5.439 -0.861 -5.902 1.00 96.81 171 ILE A O 1
ATOM 1325 N N . GLU A 1 172 ? -7.224 -1.241 -4.603 1.00 95.56 172 GLU A N 1
ATOM 1326 C CA . GLU A 1 172 ? -7.101 -2.709 -4.638 1.00 95.56 172 GLU A CA 1
ATOM 1327 C C . GLU A 1 172 ? -7.157 -3.267 -6.069 1.00 95.56 172 GLU A C 1
ATOM 1329 O O . GLU A 1 172 ? -6.595 -4.318 -6.349 1.00 95.56 172 GLU A O 1
ATOM 1334 N N . ARG A 1 173 ? -7.736 -2.523 -7.021 1.00 93.88 173 ARG A N 1
ATOM 1335 C CA . ARG A 1 173 ? -7.720 -2.867 -8.452 1.00 93.88 173 ARG A CA 1
ATOM 1336 C C . ARG A 1 173 ? -6.315 -2.880 -9.051 1.00 93.88 173 ARG A C 1
ATOM 1338 O O . ARG A 1 173 ? -6.133 -3.429 -10.129 1.00 93.88 173 ARG A O 1
ATOM 1345 N N . LEU A 1 174 ? -5.326 -2.280 -8.395 1.00 95.31 174 LEU A N 1
ATOM 1346 C CA . LEU A 1 174 ? -3.924 -2.364 -8.800 1.00 95.31 174 LEU A CA 1
ATOM 1347 C C . LEU A 1 174 ? -3.277 -3.687 -8.353 1.00 95.31 174 LEU A C 1
ATOM 1349 O O . LEU A 1 174 ? -2.166 -3.988 -8.779 1.00 95.31 174 LEU A O 1
ATOM 1353 N N . ALA A 1 175 ? -3.933 -4.478 -7.499 1.00 94.38 175 ALA A N 1
ATOM 1354 C CA . ALA A 1 175 ? -3.406 -5.754 -7.038 1.00 94.38 175 ALA A CA 1
ATOM 1355 C C . ALA A 1 175 ? -3.358 -6.761 -8.199 1.00 94.38 175 ALA A C 1
ATOM 1357 O O . ALA A 1 175 ? -4.389 -7.026 -8.824 1.00 94.38 175 ALA A O 1
ATOM 1358 N N . PRO A 1 176 ? -2.191 -7.353 -8.499 1.00 93.31 176 PRO A N 1
ATOM 1359 C CA . PRO A 1 176 ? -2.132 -8.434 -9.465 1.00 93.31 176 PRO A CA 1
ATOM 1360 C C . PRO A 1 176 ? -2.875 -9.669 -8.942 1.00 93.31 176 PRO A C 1
ATOM 1362 O O . PRO A 1 176 ? -2.605 -10.115 -7.832 1.00 93.31 176 PRO A O 1
ATOM 1365 N N . ALA A 1 177 ? -3.763 -10.263 -9.739 1.00 90.69 177 ALA A N 1
ATOM 1366 C CA . ALA A 1 177 ? -4.577 -11.411 -9.334 1.00 90.69 177 ALA A CA 1
ATOM 1367 C C . ALA A 1 177 ? -3.716 -12.574 -8.814 1.00 90.69 177 ALA A C 1
ATOM 1369 O O . ALA A 1 177 ? -3.897 -13.028 -7.691 1.00 90.69 177 ALA A O 1
ATOM 1370 N N . HIS A 1 178 ? -2.679 -12.946 -9.569 1.00 90.12 178 HIS A N 1
ATOM 1371 C CA . HIS A 1 178 ? -1.740 -13.998 -9.168 1.00 90.12 178 HIS A CA 1
ATOM 1372 C C . HIS A 1 178 ? -1.035 -13.715 -7.828 1.00 90.12 178 HIS A C 1
ATOM 1374 O O . HIS A 1 178 ? -0.729 -14.636 -7.086 1.00 90.12 178 HIS A O 1
ATOM 1380 N N . TRP A 1 179 ? -0.814 -12.445 -7.479 1.00 92.56 179 TRP A N 1
ATOM 1381 C CA . TRP A 1 179 ? -0.226 -12.057 -6.193 1.00 92.56 179 TRP A CA 1
ATOM 1382 C C . TRP A 1 179 ? -1.205 -12.173 -5.027 1.00 92.56 179 TRP A C 1
ATOM 1384 O O . TRP A 1 179 ? -0.810 -12.540 -3.921 1.00 92.56 179 TRP A O 1
ATOM 1394 N N . VAL A 1 180 ? -2.478 -11.859 -5.268 1.00 90.31 180 VAL A N 1
ATOM 1395 C CA . VAL A 1 180 ? -3.557 -12.066 -4.293 1.00 90.31 180 VAL A CA 1
ATOM 1396 C C . VAL A 1 180 ? -3.718 -13.560 -4.000 1.00 90.31 180 VAL A C 1
ATOM 1398 O O . VAL A 1 180 ? -3.823 -13.946 -2.832 1.00 90.31 180 VAL A O 1
ATOM 1401 N N . ASP A 1 181 ? -3.669 -14.387 -5.047 1.00 87.56 181 ASP A N 1
ATOM 1402 C CA . ASP A 1 181 ? -3.748 -15.846 -4.948 1.00 87.56 181 ASP A CA 1
ATOM 1403 C C . ASP A 1 181 ? -2.553 -16.424 -4.171 1.00 87.56 181 ASP A C 1
ATOM 1405 O O . ASP A 1 181 ? -2.740 -17.226 -3.252 1.00 87.56 181 ASP A O 1
ATOM 1409 N N . ASP A 1 182 ? -1.331 -15.968 -4.473 1.00 86.19 182 ASP A N 1
ATOM 1410 C CA . ASP A 1 182 ? -0.095 -16.414 -3.811 1.00 86.19 182 ASP A CA 1
ATOM 1411 C C . ASP A 1 182 ? -0.085 -16.106 -2.306 1.00 86.19 182 ASP A C 1
ATOM 1413 O O . ASP A 1 182 ? 0.383 -16.914 -1.499 1.00 86.19 182 ASP A O 1
ATOM 1417 N N . LEU A 1 183 ? -0.639 -14.956 -1.907 1.00 85.50 183 LEU A N 1
ATOM 1418 C CA . LEU A 1 183 ? -0.803 -14.588 -0.498 1.00 85.50 183 LEU A CA 1
ATOM 1419 C C . LEU A 1 183 ? -1.914 -15.378 0.206 1.00 85.50 183 LEU A C 1
ATOM 1421 O O . LEU A 1 183 ? -2.073 -15.238 1.419 1.00 85.50 183 LEU A O 1
ATOM 1425 N N . ARG A 1 184 ? -2.674 -16.201 -0.532 1.00 83.31 184 ARG A N 1
ATOM 1426 C CA . ARG A 1 184 ? -3.818 -16.977 -0.031 1.00 83.31 184 ARG A CA 1
ATOM 1427 C C . ARG A 1 184 ? -4.804 -16.106 0.740 1.00 83.31 184 ARG A C 1
ATOM 1429 O O . ARG A 1 184 ? -5.354 -16.517 1.758 1.00 83.31 184 ARG A O 1
ATOM 1436 N N . LEU A 1 185 ? -5.028 -14.890 0.242 1.00 77.31 185 LEU A N 1
ATOM 1437 C CA . LEU A 1 185 ? -6.001 -13.978 0.839 1.00 77.31 185 LEU A CA 1
ATOM 1438 C C . LEU A 1 185 ? -7.430 -14.532 0.716 1.00 77.31 185 LEU A C 1
ATOM 1440 O O . LEU A 1 185 ? -8.296 -14.199 1.521 1.00 77.31 185 LEU A O 1
ATOM 1444 N N . ALA A 1 186 ? -7.667 -15.423 -0.252 1.00 74.62 186 ALA A N 1
ATOM 1445 C CA . ALA A 1 186 ? -8.904 -16.180 -0.364 1.00 74.62 186 ALA A CA 1
ATOM 1446 C C . ALA A 1 186 ? -9.116 -17.067 0.878 1.00 74.62 186 ALA A C 1
ATOM 1448 O O . ALA A 1 186 ? -8.410 -18.051 1.089 1.00 74.62 186 ALA A O 1
ATOM 1449 N N . GLY A 1 187 ? -10.115 -16.716 1.690 1.00 78.19 187 GLY A N 1
ATOM 1450 C CA . GLY A 1 187 ? -10.483 -17.443 2.908 1.00 78.19 187 GLY A CA 1
ATOM 1451 C C . GLY A 1 187 ? -9.821 -16.933 4.190 1.00 78.19 187 GLY A C 1
ATOM 1452 O O . GLY A 1 187 ? -10.182 -17.397 5.269 1.00 78.19 187 GLY A O 1
ATOM 1453 N N . PHE A 1 188 ? -8.903 -15.964 4.109 1.00 86.88 188 PHE A N 1
ATOM 1454 C CA . PHE A 1 188 ? -8.406 -15.277 5.298 1.00 86.88 188 PHE A CA 1
ATOM 1455 C C . PHE A 1 188 ? -9.438 -14.250 5.780 1.00 86.88 188 PHE A C 1
ATOM 1457 O O . PHE A 1 188 ? -9.636 -13.211 5.148 1.00 86.88 188 PHE A O 1
ATOM 1464 N N . ASP A 1 189 ? -10.082 -14.523 6.917 1.00 89.00 189 ASP A N 1
ATOM 1465 C CA . ASP A 1 189 ? -10.940 -13.545 7.589 1.00 89.00 189 ASP A CA 1
ATOM 1466 C C . ASP A 1 189 ? -10.081 -12.558 8.393 1.00 89.00 189 ASP A C 1
ATOM 1468 O O . ASP A 1 189 ? -9.858 -12.701 9.598 1.00 89.00 189 ASP A O 1
ATOM 1472 N N . GLY A 1 190 ? -9.556 -11.551 7.691 1.00 87.69 190 GLY A N 1
ATOM 1473 C CA . GLY A 1 190 ? -8.717 -10.520 8.297 1.00 87.69 190 GLY A CA 1
ATOM 1474 C C . GLY A 1 190 ? -9.433 -9.723 9.387 1.00 87.69 190 GLY A C 1
ATOM 1475 O O . GLY A 1 190 ? -8.792 -9.265 10.336 1.00 87.69 190 GLY A O 1
ATOM 1476 N N . ARG A 1 191 ? -10.759 -9.585 9.294 1.00 88.12 191 ARG A N 1
ATOM 1477 C CA . ARG A 1 191 ? -11.552 -8.877 10.295 1.00 88.12 191 ARG A CA 1
ATOM 1478 C C . ARG A 1 191 ? -11.669 -9.686 11.580 1.00 88.12 191 ARG A C 1
ATOM 1480 O O . ARG A 1 191 ? -11.391 -9.122 12.635 1.00 88.12 191 ARG A O 1
ATOM 1487 N N . ALA A 1 192 ? -12.041 -10.964 11.489 1.00 88.94 192 ALA A N 1
ATOM 1488 C CA . ALA A 1 192 ? -12.105 -11.848 12.651 1.00 88.94 192 ALA A CA 1
ATOM 1489 C C . ALA A 1 192 ? -10.730 -11.970 13.318 1.00 88.94 192 ALA A C 1
ATOM 1491 O O . ALA A 1 192 ? -10.613 -11.753 14.519 1.00 88.94 192 ALA A O 1
ATOM 1492 N N . TRP A 1 193 ? -9.665 -12.165 12.529 1.00 89.62 193 TRP A N 1
ATOM 1493 C CA . TRP A 1 193 ? -8.293 -12.180 13.045 1.00 89.62 193 TRP A CA 1
ATOM 1494 C C . TRP A 1 193 ? -7.952 -10.905 13.827 1.00 89.62 193 TRP A C 1
ATOM 1496 O O . TRP A 1 193 ? -7.417 -10.967 14.935 1.00 89.62 193 TRP A O 1
ATOM 1506 N N . LEU A 1 194 ? -8.270 -9.731 13.272 1.00 85.94 194 LEU A N 1
ATOM 1507 C CA . LEU A 1 194 ? -8.004 -8.466 13.949 1.00 85.94 194 LEU A CA 1
ATOM 1508 C C . LEU A 1 194 ? -8.874 -8.303 15.202 1.00 85.94 194 LEU A C 1
ATOM 1510 O O . LEU A 1 194 ? -8.432 -7.691 16.168 1.00 85.94 194 LEU A O 1
ATOM 1514 N N . GLU A 1 195 ? -10.103 -8.812 15.202 1.00 87.62 195 GLU A N 1
ATOM 1515 C CA . GLU A 1 195 ? -10.986 -8.812 16.370 1.00 87.62 195 GLU A CA 1
ATOM 1516 C C . GLU A 1 195 ? -10.426 -9.685 17.501 1.00 87.62 195 GLU A C 1
ATOM 1518 O O . GLU A 1 195 ? -10.300 -9.189 18.624 1.00 87.62 195 GLU A O 1
ATOM 1523 N N . ASP A 1 196 ? -9.981 -10.901 17.187 1.00 87.56 196 ASP A N 1
ATOM 1524 C CA . ASP A 1 196 ? -9.408 -11.855 18.142 1.00 87.56 196 ASP A CA 1
ATOM 1525 C C . ASP A 1 196 ? -8.127 -11.318 18.789 1.00 87.56 196 ASP A C 1
ATOM 1527 O O . ASP A 1 196 ? -8.010 -11.261 20.015 1.00 87.56 196 ASP A O 1
ATOM 1531 N N . VAL A 1 197 ? -7.186 -10.807 17.983 1.00 83.94 197 VAL A N 1
ATOM 1532 C CA . VAL A 1 197 ? -5.914 -10.270 18.502 1.00 83.94 197 VAL A CA 1
ATOM 1533 C C . VAL A 1 197 ? -6.134 -9.064 19.426 1.00 83.94 197 VAL A C 1
ATOM 1535 O O . VAL A 1 197 ? -5.320 -8.790 20.315 1.00 83.94 197 VAL A O 1
ATOM 1538 N N . MET A 1 198 ? -7.233 -8.333 19.233 1.00 80.75 198 MET A N 1
ATOM 1539 C CA . MET A 1 198 ? -7.601 -7.207 20.089 1.00 80.75 198 MET A CA 1
ATOM 1540 C C . MET A 1 198 ? -8.346 -7.635 21.349 1.00 80.75 198 MET A C 1
ATOM 1542 O O . MET A 1 198 ? -8.187 -6.978 22.379 1.00 80.75 198 MET A O 1
ATOM 1546 N N . ALA A 1 199 ? -9.118 -8.720 21.288 1.00 82.69 199 ALA A N 1
ATOM 1547 C CA . ALA A 1 199 ? -9.800 -9.290 22.442 1.00 82.69 199 ALA A CA 1
ATOM 1548 C C . ALA A 1 199 ? -8.808 -9.926 23.431 1.00 82.69 199 ALA A C 1
ATOM 1550 O O . ALA A 1 199 ? -8.827 -9.576 24.613 1.00 82.69 199 ALA A O 1
ATOM 1551 N N . ASP A 1 200 ? -7.879 -10.759 22.949 1.00 78.06 200 ASP A N 1
ATOM 1552 C CA . ASP A 1 200 ? -6.899 -11.477 23.785 1.00 78.06 200 ASP A CA 1
ATOM 1553 C C . ASP A 1 200 ? -6.028 -10.540 24.630 1.00 78.06 200 ASP A C 1
ATOM 1555 O O . ASP A 1 200 ? -5.604 -10.868 25.738 1.00 78.06 200 ASP A O 1
ATOM 1559 N N . ARG A 1 201 ? -5.770 -9.331 24.125 1.00 67.44 201 ARG A N 1
ATOM 1560 C CA . ARG A 1 201 ? -4.899 -8.347 24.779 1.00 67.44 201 ARG A CA 1
ATOM 1561 C C . ARG A 1 201 ? -5.633 -7.369 25.693 1.00 67.44 201 ARG A C 1
ATOM 1563 O O . ARG A 1 201 ? -4.971 -6.589 26.369 1.00 67.44 201 ARG A O 1
ATOM 1570 N N . ALA A 1 202 ? -6.966 -7.395 25.724 1.00 61.53 202 ALA A N 1
ATOM 1571 C CA . ALA A 1 202 ? -7.758 -6.611 26.673 1.00 61.53 202 ALA A CA 1
ATOM 1572 C C . ALA A 1 202 ? -7.865 -7.284 28.055 1.00 61.53 202 ALA A C 1
ATOM 1574 O O . ALA A 1 202 ? -8.215 -6.621 29.030 1.00 61.53 202 ALA A O 1
ATOM 1575 N N . VAL A 1 203 ? -7.574 -8.588 28.134 1.00 61.75 203 VAL A N 1
ATOM 1576 C CA . VAL A 1 203 ? -7.747 -9.413 29.343 1.00 61.75 203 VAL A CA 1
ATOM 1577 C C . VAL A 1 203 ? -6.464 -9.502 30.195 1.00 61.75 203 VAL A C 1
ATOM 1579 O O . VAL A 1 203 ? -6.537 -9.907 31.353 1.00 61.75 203 VAL A O 1
ATOM 1582 N N . GLY A 1 204 ? -5.306 -9.080 29.665 1.00 55.28 204 GLY A N 1
ATOM 1583 C CA . GLY A 1 204 ? -4.009 -9.033 30.370 1.00 55.28 204 GLY A CA 1
ATOM 1584 C C . GLY A 1 204 ? -3.625 -7.647 30.883 1.00 55.28 204 GLY A C 1
ATOM 1585 O O . GLY A 1 204 ? -3.037 -7.576 31.983 1.00 55.28 204 GLY A O 1
#

Radius of gyration: 18.13 Å; chains: 1; bounding box: 36×44×63 Å

pLDDT: mean 85.57, std 15.66, range [25.94, 98.38]

Sequence (204 aa):
SATLRERPMGVLRARLNATPPWRSLSPSRRASGTHPKCDLEVWAEGKGRDLGVELVYCHASLCRQNQRGRILWLGRSEQRAVHDSVRGDRFVTRGLEERGAPEVPSKLTPAEAVFGITAAIISLLGAFTIELQAMDNGSGKLIDLYTSLGLRRLPQAAGEIQWMEAPTRLIERLAPAHWVDDLRLAGFDGRAWLEDVMADRAVG